Protein AF-A0A850HDG3-F1 (afdb_monomer_lite)

InterPro domains:
  IPR058807 ScoMcrA-like, N-terminal head domain [PF26345] (106-185)

Secondary structure (DSSP, 8-state):
--HHHHHHHHHHTT--HHHHHHHHHHHHHHHHHH--HHHHHHHHTTHHHHHHT---HHHHHTT---SS----SS-HHHHHHHHHHHHHHHHHHHHHHHTTSS-TT--HHHHHHHHHHHHHH-HHHHHHHTTPPPPSS-EEEETTEEEEHHHHHHHHHHHHH-TT-----HHHHHHHHHHTT-EEES-GGGGS-HHHHHHHHHHHHHH-TTHHHH-TT-S-SHHHHHHHHHHHHHHHHHHHHT-PPPPPP--

Organism: NCBI:txid2744473

Foldseek 3Di:
DVLVLLLVVVVVVVDDPVLSVLLSVLVVLLCVQVNDLVVCCVPPNVPVVLVQLDDDPVCVVVVHDRSNPRDDDDDSHVSSVSSNVSSVSVSVSVVVCVLVVDDVQQAPVLLVVLVVVCVVLPQVRLCVVQVHDDDFFKWWDDPPDTHQQQSSSQSSVCVRPNDPDHNPDPVSSNVSVVVNVTDMGTGCVVVDDPVNVVVVVVVVCVQFVCCVVQPPPDCDGPVNVVVVVVVVVVVVVVVVVPPDDPDDDDD

Radius of gyration: 27.59 Å; chains: 1; bounding box: 60×58×73 Å

Structure (mmCIF, N/CA/C/O backbone):
data_AF-A0A850HDG3-F1
#
_entry.id   AF-A0A850HDG3-F1
#
loop_
_atom_site.group_PDB
_atom_site.id
_atom_site.type_symbol
_atom_site.label_atom_id
_atom_site.label_alt_id
_atom_site.label_comp_id
_atom_site.label_asym_id
_atom_site.label_entity_id
_atom_site.label_seq_id
_atom_site.pdbx_PDB_ins_code
_atom_site.Cartn_x
_atom_site.Cartn_y
_atom_site.Cartn_z
_atom_site.occupancy
_atom_site.B_iso_or_equiv
_atom_site.auth_seq_id
_atom_site.auth_comp_id
_atom_site.auth_asym_id
_atom_site.auth_atom_id
_atom_site.pdbx_PDB_model_num
ATOM 1 N N . MET A 1 1 ? -13.115 -8.801 17.033 1.00 81.44 1 MET A N 1
ATOM 2 C CA . MET A 1 1 ? -11.718 -8.564 16.612 1.00 81.44 1 MET A CA 1
ATOM 3 C C . MET A 1 1 ? -10.911 -9.852 16.658 1.00 81.44 1 MET A C 1
ATOM 5 O O . MET A 1 1 ? -10.974 -10.588 17.647 1.00 81.44 1 MET A O 1
ATOM 9 N N . THR A 1 2 ? -10.049 -10.066 15.661 1.00 75.31 2 THR A N 1
ATOM 10 C CA . THR A 1 2 ? -8.979 -11.082 15.652 1.00 75.31 2 THR A CA 1
ATOM 11 C C . THR A 1 2 ? -7.830 -10.757 16.630 1.00 75.31 2 THR A C 1
ATOM 13 O O . THR A 1 2 ? -6.675 -10.521 16.275 1.00 75.31 2 THR A O 1
ATOM 16 N N . GLU A 1 3 ? -8.141 -10.747 17.931 1.00 85.56 3 GLU A N 1
ATOM 17 C CA . GLU A 1 3 ? -7.260 -10.240 18.997 1.00 85.56 3 GLU A CA 1
ATOM 18 C C . GLU A 1 3 ? -5.872 -10.910 19.040 1.00 85.56 3 GLU A C 1
ATOM 20 O O . GLU A 1 3 ? -4.856 -10.244 19.251 1.00 85.56 3 GLU A O 1
ATOM 25 N N . ASN A 1 4 ? -5.805 -12.234 18.872 1.00 84.19 4 ASN A N 1
ATOM 26 C CA . ASN A 1 4 ? -4.547 -12.979 18.977 1.00 84.19 4 ASN A CA 1
ATOM 27 C C . ASN A 1 4 ? -3.591 -12.700 17.810 1.00 84.19 4 ASN A C 1
ATOM 29 O O . ASN A 1 4 ? -2.374 -12.699 18.003 1.00 84.19 4 ASN A O 1
ATOM 33 N N . GLU A 1 5 ? -4.127 -12.460 16.617 1.00 80.00 5 GLU A N 1
ATOM 34 C CA . GLU A 1 5 ? -3.349 -12.112 15.425 1.00 80.00 5 GLU A CA 1
ATOM 35 C C . GLU A 1 5 ? -2.853 -10.673 15.535 1.00 80.00 5 GLU A C 1
ATOM 37 O O . GLU A 1 5 ? -1.656 -10.419 15.384 1.00 80.00 5 GLU A O 1
ATOM 42 N N . PHE A 1 6 ? -3.723 -9.767 15.987 1.00 87.38 6 PHE A N 1
ATOM 43 C CA . PHE A 1 6 ? -3.354 -8.386 16.272 1.00 87.38 6 PHE A CA 1
ATOM 44 C C . PHE A 1 6 ? -2.245 -8.274 17.335 1.00 87.38 6 PHE A C 1
ATOM 46 O O . PHE A 1 6 ? -1.284 -7.519 17.165 1.00 87.38 6 PHE A O 1
ATOM 53 N N . LYS A 1 7 ? -2.317 -9.072 18.412 1.00 89.06 7 LYS A N 1
ATOM 54 C CA . LYS A 1 7 ? -1.253 -9.177 19.432 1.00 89.06 7 LYS A CA 1
ATOM 55 C C . LYS A 1 7 ? 0.092 -9.557 18.824 1.00 89.06 7 LYS A C 1
ATOM 57 O O . LYS A 1 7 ? 1.102 -8.922 19.126 1.00 89.06 7 LYS A O 1
ATOM 62 N N . LYS A 1 8 ? 0.110 -10.607 17.998 1.00 84.75 8 LYS A N 1
ATOM 63 C CA . LYS A 1 8 ? 1.331 -11.096 17.344 1.00 84.75 8 LYS A CA 1
ATOM 64 C C . LYS A 1 8 ? 1.900 -10.048 16.392 1.00 84.75 8 LYS A C 1
ATOM 66 O O . LYS A 1 8 ? 3.106 -9.824 16.406 1.00 84.75 8 LYS A O 1
ATOM 71 N N . TRP A 1 9 ? 1.040 -9.385 15.622 1.00 86.38 9 TRP A N 1
ATOM 72 C CA . TRP A 1 9 ? 1.437 -8.322 14.704 1.00 86.38 9 TRP A CA 1
ATOM 73 C C . TRP A 1 9 ? 2.101 -7.149 15.436 1.00 86.38 9 TRP A C 1
ATOM 75 O O . TRP A 1 9 ? 3.213 -6.763 15.083 1.00 86.38 9 TRP A O 1
ATOM 85 N N . MET A 1 10 ? 1.505 -6.658 16.529 1.00 87.31 10 MET A N 1
ATOM 86 C CA . MET A 1 10 ? 2.113 -5.581 17.325 1.00 87.31 10 MET A CA 1
ATOM 87 C C . MET A 1 10 ? 3.428 -5.998 17.997 1.00 87.31 10 MET A C 1
ATOM 89 O O . MET A 1 10 ? 4.344 -5.184 18.110 1.00 87.31 10 MET A O 1
ATOM 93 N N . ALA A 1 11 ? 3.541 -7.255 18.444 1.00 85.75 11 ALA A N 1
ATOM 94 C CA . ALA A 1 11 ? 4.802 -7.779 18.969 1.00 85.75 11 ALA A CA 1
ATOM 95 C C . ALA A 1 11 ? 5.892 -7.817 17.880 1.00 85.75 11 ALA A C 1
ATOM 97 O O . ALA A 1 11 ? 7.047 -7.505 18.160 1.00 85.75 11 ALA A O 1
ATOM 98 N N . GLY A 1 12 ? 5.515 -8.132 16.635 1.00 78.81 12 GLY A N 1
ATOM 99 C CA . GLY A 1 12 ? 6.393 -8.073 15.463 1.00 78.81 12 GLY A CA 1
ATOM 100 C C . GLY A 1 12 ? 6.833 -6.655 15.080 1.00 78.81 12 GLY A C 1
ATOM 101 O O . GLY A 1 12 ? 7.953 -6.484 14.610 1.00 78.81 12 GLY A O 1
ATOM 102 N N . GLU A 1 13 ? 6.010 -5.633 15.342 1.00 76.69 13 GLU A N 1
ATOM 103 C CA . GLU A 1 13 ? 6.389 -4.215 15.185 1.00 76.69 13 GLU A CA 1
ATOM 104 C C . GLU A 1 13 ? 7.352 -3.708 16.285 1.00 76.69 13 GLU A C 1
ATOM 106 O O . GLU A 1 13 ? 7.811 -2.568 16.223 1.00 76.69 13 GLU A O 1
ATOM 111 N N . GLY A 1 14 ? 7.675 -4.526 17.296 1.00 78.12 14 GLY A N 1
ATOM 112 C CA . GLY A 1 14 ? 8.610 -4.163 18.368 1.00 78.12 14 GLY A CA 1
ATOM 113 C C . GLY A 1 14 ? 8.008 -3.298 19.484 1.00 78.12 14 GLY A C 1
ATOM 114 O O . GLY A 1 14 ? 8.748 -2.670 20.243 1.00 78.12 14 GLY A O 1
ATOM 115 N N . LEU A 1 15 ? 6.677 -3.249 19.609 1.00 79.75 15 LEU A N 1
ATOM 116 C CA . LEU A 1 15 ? 5.999 -2.547 20.705 1.00 79.75 15 LEU A CA 1
ATOM 117 C C . LEU A 1 15 ? 6.180 -3.274 22.048 1.00 79.75 15 LEU A C 1
ATOM 119 O O . LEU A 1 15 ? 6.152 -4.502 22.129 1.00 79.75 15 LEU A O 1
ATOM 123 N N . ALA A 1 16 ? 6.287 -2.504 23.135 1.00 81.00 16 ALA A N 1
ATOM 124 C CA . ALA A 1 16 ? 6.328 -3.051 24.488 1.00 81.00 16 ALA A CA 1
ATOM 125 C C . ALA A 1 16 ? 5.010 -3.763 24.860 1.00 81.00 16 ALA A C 1
ATOM 127 O O . ALA A 1 16 ? 3.915 -3.308 24.519 1.00 81.00 16 ALA A O 1
ATOM 128 N N . LEU A 1 17 ? 5.106 -4.848 25.639 1.00 77.44 17 LEU A N 1
ATOM 129 C CA . LEU A 1 17 ? 3.953 -5.660 26.066 1.00 77.44 17 LEU A CA 1
ATOM 130 C C . LEU A 1 17 ? 2.897 -4.864 26.851 1.00 77.44 17 LEU A C 1
ATOM 132 O O . LEU A 1 17 ? 1.699 -5.145 26.753 1.00 77.44 17 LEU A O 1
ATOM 136 N N . SER A 1 18 ? 3.327 -3.854 27.612 1.00 79.38 18 SER A N 1
ATOM 137 C CA . SER A 1 18 ? 2.431 -2.940 28.324 1.00 79.38 18 SER A CA 1
ATOM 138 C C . SER A 1 18 ? 1.584 -2.122 27.348 1.00 79.38 18 SER A C 1
ATOM 140 O O . SER A 1 18 ? 0.364 -2.092 27.476 1.00 79.38 18 SER A O 1
ATOM 142 N N . SER A 1 19 ? 2.200 -1.545 26.313 1.00 82.88 19 SER A N 1
ATOM 143 C CA . SER A 1 19 ? 1.505 -0.793 25.262 1.00 82.88 19 SER A CA 1
ATOM 144 C C . SER A 1 19 ? 0.535 -1.667 24.463 1.00 82.88 19 SER A C 1
ATOM 146 O O . SER A 1 19 ? -0.560 -1.215 24.132 1.00 82.88 19 SER A O 1
ATOM 148 N N . ILE A 1 20 ? 0.904 -2.925 24.196 1.00 88.44 20 ILE A N 1
ATOM 149 C CA . ILE A 1 20 ? 0.023 -3.920 23.562 1.00 88.44 20 ILE A CA 1
ATOM 150 C C . ILE A 1 20 ? -1.222 -4.166 24.424 1.00 88.44 20 ILE A C 1
ATOM 152 O O . ILE A 1 20 ? -2.347 -4.125 23.925 1.00 88.44 20 ILE A O 1
ATOM 156 N N . SER A 1 21 ? -1.032 -4.373 25.729 1.00 89.06 21 SER A N 1
ATOM 157 C CA . SER A 1 21 ? -2.125 -4.654 26.669 1.00 89.06 21 SER A CA 1
ATOM 158 C C . SER A 1 21 ? -3.085 -3.470 26.820 1.00 89.06 21 SER A C 1
ATOM 160 O O . SER A 1 21 ? -4.304 -3.669 26.852 1.00 89.06 21 SER A O 1
ATOM 162 N N . THR A 1 22 ? -2.558 -2.241 26.851 1.00 90.06 22 THR A N 1
ATOM 163 C CA . THR A 1 22 ? -3.371 -1.015 26.861 1.00 90.06 22 THR A CA 1
ATOM 164 C C . THR A 1 22 ? -4.219 -0.914 25.597 1.00 90.06 22 THR A C 1
ATOM 166 O O . THR A 1 22 ? -5.439 -0.808 25.695 1.00 90.06 22 THR A O 1
ATOM 169 N N . ARG A 1 23 ? -3.608 -1.063 24.412 1.00 92.06 23 ARG A N 1
ATOM 170 C CA . ARG A 1 23 ? -4.324 -0.977 23.127 1.00 92.06 23 ARG A CA 1
ATOM 171 C C . ARG A 1 23 ? -5.454 -1.999 23.016 1.00 92.06 23 ARG A C 1
ATOM 173 O O . ARG A 1 23 ? -6.527 -1.683 22.520 1.00 92.06 23 ARG A O 1
ATOM 180 N N . ILE A 1 24 ? -5.241 -3.214 23.509 1.00 93.56 24 ILE A N 1
ATOM 181 C CA . ILE A 1 24 ? -6.267 -4.269 23.501 1.00 93.56 24 ILE A CA 1
ATOM 182 C C . ILE A 1 24 ? -7.404 -3.948 24.462 1.00 93.56 24 ILE A C 1
ATOM 184 O O . ILE A 1 24 ? -8.570 -4.161 24.137 1.00 93.56 24 ILE A O 1
ATOM 188 N N . SER A 1 25 ? -7.078 -3.419 25.640 1.00 92.94 25 SER A N 1
ATOM 189 C CA . SER A 1 25 ? -8.088 -3.009 26.617 1.00 92.94 25 SER A CA 1
ATOM 190 C C . SER A 1 25 ? -8.964 -1.881 26.070 1.00 92.94 25 SER A C 1
ATOM 192 O O . SER A 1 25 ? -10.184 -1.930 26.233 1.00 92.94 25 SER A O 1
ATOM 194 N N . ASP A 1 26 ? -8.358 -0.927 25.365 1.00 92.38 26 ASP A N 1
ATOM 195 C CA . ASP A 1 26 ? -9.051 0.154 24.665 1.00 92.38 26 ASP A CA 1
ATOM 196 C C . ASP A 1 26 ? -9.987 -0.384 23.577 1.00 92.38 26 ASP A C 1
ATOM 198 O O . ASP A 1 26 ? -11.176 -0.067 23.572 1.00 92.38 26 ASP A O 1
ATOM 202 N N . LEU A 1 27 ? -9.490 -1.257 22.693 1.00 94.19 27 LEU A N 1
ATOM 203 C CA . LEU A 1 27 ? -10.301 -1.848 21.622 1.00 94.19 27 LEU A CA 1
ATOM 204 C C . LEU A 1 27 ? -11.479 -2.661 22.166 1.00 94.19 27 LEU A C 1
ATOM 206 O O . LEU A 1 27 ? -12.585 -2.534 21.656 1.00 94.19 27 LEU A O 1
ATOM 210 N N . ARG A 1 28 ? -11.297 -3.409 23.261 1.00 93.44 28 ARG A N 1
ATOM 211 C CA . ARG A 1 28 ? -12.396 -4.136 23.927 1.00 93.44 28 ARG A CA 1
ATOM 212 C C . ARG A 1 28 ? -13.469 -3.216 24.509 1.00 93.44 28 ARG A C 1
ATOM 214 O O . ARG A 1 28 ? -14.602 -3.653 24.716 1.00 93.44 28 ARG A O 1
ATOM 221 N N . ARG A 1 29 ? -13.126 -1.975 24.871 1.00 92.50 29 ARG A N 1
ATOM 222 C CA . ARG A 1 29 ? -14.119 -0.970 25.286 1.00 92.50 29 ARG A CA 1
ATOM 223 C C . ARG A 1 29 ? -14.869 -0.434 24.073 1.00 92.50 29 ARG A C 1
ATOM 225 O O . ARG A 1 29 ? -16.088 -0.327 24.133 1.00 92.50 29 ARG A O 1
ATOM 232 N N . VAL A 1 30 ? -14.162 -0.179 22.972 1.00 93.00 30 VAL A N 1
ATOM 233 C CA . VAL A 1 30 ? -14.775 0.210 21.694 1.00 93.00 30 VAL A CA 1
ATOM 234 C C . VAL A 1 30 ? -15.738 -0.880 21.203 1.00 93.00 30 VAL A C 1
ATOM 236 O O . VAL A 1 30 ? -16.881 -0.562 20.888 1.00 93.00 30 VAL A O 1
ATOM 239 N N . GLU A 1 31 ? -15.345 -2.158 21.237 1.00 92.56 31 GLU A N 1
ATOM 240 C CA . GLU A 1 31 ? -16.195 -3.288 20.819 1.00 92.56 31 GLU A CA 1
ATOM 241 C C . GLU A 1 31 ? -17.477 -3.419 21.635 1.00 92.56 31 GLU A C 1
ATOM 243 O O . GLU A 1 31 ? -18.548 -3.685 21.092 1.00 92.56 31 GLU A O 1
ATOM 248 N N . ARG A 1 32 ? -17.394 -3.192 22.949 1.00 92.81 32 ARG A N 1
ATOM 249 C CA . ARG A 1 32 ? -18.568 -3.246 23.828 1.00 92.81 32 ARG A CA 1
ATOM 250 C C . ARG A 1 32 ? -19.637 -2.217 23.466 1.00 92.81 32 ARG A C 1
ATOM 252 O O . ARG A 1 32 ? -20.808 -2.472 23.725 1.00 92.81 32 ARG A O 1
ATOM 259 N N . HIS A 1 33 ? -19.247 -1.084 22.886 1.00 91.81 33 HIS A N 1
ATOM 260 C CA . HIS A 1 33 ? -20.176 -0.012 22.527 1.00 91.81 33 HIS A CA 1
ATOM 261 C C . HIS A 1 33 ? -20.583 -0.024 21.053 1.00 91.81 33 HIS A C 1
ATOM 263 O O . HIS A 1 33 ? -21.747 0.216 20.744 1.00 91.81 33 HIS A O 1
ATOM 269 N N . PHE A 1 34 ? -19.648 -0.295 20.144 1.00 88.81 34 PHE A N 1
ATOM 270 C CA . PHE A 1 34 ? -19.883 -0.202 18.700 1.00 88.81 34 PHE A CA 1
ATOM 271 C C . PHE A 1 34 ? -20.106 -1.557 18.019 1.00 88.81 34 PHE A C 1
ATOM 273 O O . PHE A 1 34 ? -20.471 -1.588 16.845 1.00 88.81 34 PHE A O 1
ATOM 280 N N . GLY A 1 35 ? -19.942 -2.661 18.751 1.00 89.31 35 GLY A N 1
ATOM 281 C CA . GLY A 1 35 ? -20.023 -4.017 18.220 1.00 89.31 35 GLY A CA 1
ATOM 282 C C . GLY A 1 35 ? -18.674 -4.541 17.731 1.00 89.31 35 GLY A C 1
ATOM 283 O O . GLY A 1 35 ? -17.629 -3.931 17.947 1.00 89.31 35 GLY A O 1
ATOM 284 N N . ASP A 1 36 ? -18.704 -5.704 17.087 1.00 87.75 36 ASP A N 1
ATOM 285 C CA . ASP A 1 36 ? -17.502 -6.387 16.613 1.00 87.75 36 ASP A CA 1
ATOM 286 C C . ASP A 1 36 ? -16.702 -5.540 15.605 1.00 87.75 36 ASP A C 1
ATOM 288 O O . ASP A 1 36 ? -17.226 -5.089 14.581 1.00 87.75 36 ASP A O 1
ATOM 292 N N . LEU A 1 37 ? -15.414 -5.337 15.898 1.00 84.00 37 LEU A N 1
ATOM 293 C CA . LEU A 1 37 ? -14.538 -4.502 15.078 1.00 84.00 37 LEU A CA 1
ATOM 294 C C . LEU A 1 37 ? -14.146 -5.146 13.748 1.00 84.00 37 LEU A C 1
ATOM 296 O O . LEU A 1 37 ? -13.862 -4.399 12.813 1.00 84.00 37 LEU A O 1
ATOM 300 N N . ASP A 1 38 ? -14.135 -6.481 13.642 1.00 77.19 38 ASP A N 1
ATOM 301 C CA . ASP A 1 38 ? -13.902 -7.142 12.350 1.00 77.19 38 ASP A CA 1
ATOM 302 C C . ASP A 1 38 ? -15.036 -6.763 11.387 1.00 77.19 38 ASP A C 1
ATOM 304 O O . ASP A 1 38 ? -14.800 -6.199 10.320 1.00 77.19 38 ASP A O 1
ATOM 308 N N . THR A 1 39 ? -16.280 -6.941 11.839 1.00 76.19 39 THR A N 1
ATOM 309 C CA . THR A 1 39 ? -17.485 -6.563 11.088 1.00 76.19 39 THR A CA 1
ATOM 310 C C . THR A 1 39 ? -17.525 -5.064 10.759 1.00 76.19 39 THR A C 1
ATOM 312 O O . THR A 1 39 ? -17.915 -4.674 9.656 1.00 76.19 39 THR A O 1
ATOM 315 N N . ALA A 1 40 ? -17.132 -4.197 11.700 1.00 74.62 40 ALA A N 1
ATOM 316 C CA . ALA A 1 40 ? -17.098 -2.752 11.469 1.00 74.62 40 ALA A CA 1
ATOM 317 C C . ALA A 1 40 ? -16.040 -2.350 10.429 1.00 74.62 40 ALA A C 1
ATOM 319 O O . ALA A 1 40 ? -16.299 -1.492 9.581 1.00 74.62 40 ALA A O 1
ATOM 320 N N . TYR A 1 41 ? -14.870 -2.991 10.456 1.00 80.06 41 TYR A N 1
ATOM 321 C CA . TYR A 1 41 ? -13.838 -2.789 9.448 1.00 80.06 41 TYR A CA 1
ATOM 322 C C . TYR A 1 41 ? -14.325 -3.231 8.063 1.00 80.06 41 TYR A C 1
ATOM 324 O O . TYR A 1 41 ? -14.185 -2.475 7.102 1.00 80.06 41 TYR A O 1
ATOM 332 N N . ASP A 1 42 ? -14.962 -4.398 7.968 1.00 72.25 42 ASP A N 1
ATOM 333 C CA . ASP A 1 42 ? -15.447 -4.941 6.694 1.00 72.25 42 ASP A CA 1
ATOM 334 C C . ASP A 1 42 ? -16.572 -4.084 6.084 1.00 72.25 42 ASP A C 1
ATOM 336 O O . ASP A 1 42 ? -16.727 -4.012 4.864 1.00 72.25 42 ASP A O 1
ATOM 340 N N . LYS A 1 43 ? -17.347 -3.393 6.928 1.00 69.50 43 LYS A N 1
ATOM 341 C CA . LYS A 1 43 ? -18.439 -2.515 6.498 1.00 69.50 43 LYS A CA 1
ATOM 342 C C . LYS A 1 43 ? -17.950 -1.194 5.899 1.00 69.50 43 LYS A C 1
ATOM 344 O O . LYS A 1 43 ? -18.436 -0.794 4.842 1.00 69.50 43 LYS A O 1
ATOM 349 N N . ASP A 1 44 ? -17.079 -0.469 6.600 1.00 72.12 44 ASP A N 1
ATOM 350 C CA . ASP A 1 44 ? -16.685 0.897 6.215 1.00 72.12 44 ASP A CA 1
ATOM 351 C C . ASP A 1 44 ? -15.250 1.291 6.615 1.00 72.12 44 ASP A C 1
ATOM 353 O O . ASP A 1 44 ? -14.912 2.477 6.640 1.00 72.12 44 ASP A O 1
ATOM 357 N N . GLY A 1 45 ? -14.394 0.324 6.950 1.00 74.38 45 GLY A N 1
ATOM 358 C CA . GLY A 1 45 ? -13.041 0.585 7.447 1.00 74.38 45 GLY A CA 1
ATOM 359 C C . GLY A 1 45 ? -13.022 1.246 8.829 1.00 74.38 45 GLY A C 1
ATOM 360 O O . GLY A 1 45 ? -12.078 1.972 9.149 1.00 74.38 45 GLY A O 1
ATOM 361 N N . CYS A 1 46 ? -14.071 1.032 9.630 1.00 83.94 46 CYS A N 1
ATOM 362 C CA . CYS A 1 46 ? -14.319 1.686 10.915 1.00 83.94 46 CYS A CA 1
ATOM 363 C C . CYS A 1 46 ? -14.538 3.209 10.821 1.00 83.94 46 CYS A C 1
ATOM 365 O O . CYS A 1 46 ? -14.407 3.906 11.834 1.00 83.94 46 CYS A O 1
ATOM 367 N N . ALA A 1 47 ? -14.871 3.752 9.645 1.00 79.56 47 ALA A N 1
ATOM 368 C CA . ALA A 1 47 ? -15.056 5.191 9.441 1.00 79.56 47 ALA A CA 1
ATOM 369 C C . ALA A 1 47 ? -16.144 5.773 10.360 1.00 79.56 47 ALA A C 1
ATOM 371 O O . ALA A 1 47 ? -15.916 6.798 11.009 1.00 79.56 47 ALA A O 1
ATOM 372 N N . THR A 1 48 ? -17.279 5.079 10.498 1.00 85.19 48 THR A N 1
ATOM 373 C CA . THR A 1 48 ? -18.364 5.486 11.409 1.00 85.19 48 THR A CA 1
ATOM 374 C C . THR A 1 48 ? -17.890 5.545 12.864 1.00 85.19 48 THR A C 1
ATOM 376 O O . THR A 1 48 ? -18.251 6.458 13.608 1.00 85.19 48 THR A O 1
ATOM 379 N N . ILE A 1 49 ? -17.048 4.598 13.290 1.00 91.00 49 ILE A N 1
ATOM 380 C CA . ILE A 1 49 ? -16.518 4.569 14.660 1.00 91.00 49 ILE A CA 1
ATOM 381 C C . ILE A 1 49 ? -15.531 5.725 14.864 1.00 91.00 49 ILE A C 1
ATOM 383 O O . ILE A 1 49 ? -15.589 6.413 15.883 1.00 91.00 49 ILE A O 1
ATOM 387 N N . PHE A 1 50 ? -14.666 6.005 13.885 1.00 90.88 50 PHE A N 1
ATOM 388 C CA . PHE A 1 50 ? -13.743 7.141 13.949 1.00 90.88 50 PHE A CA 1
ATOM 389 C C . PHE A 1 50 ? -14.449 8.485 14.096 1.00 90.88 50 PHE A C 1
ATOM 391 O O . PHE A 1 50 ? -13.963 9.337 14.841 1.00 90.88 50 PHE A O 1
ATOM 398 N N . GLU A 1 51 ? -15.573 8.675 13.408 1.00 88.94 51 GLU A N 1
ATOM 399 C CA . GLU A 1 51 ? -16.376 9.890 13.527 1.00 88.94 51 GLU A CA 1
ATOM 400 C C . GLU A 1 51 ? -16.883 10.068 14.964 1.00 88.94 51 GLU A C 1
ATOM 402 O O . GLU A 1 51 ? -16.717 11.131 15.562 1.00 88.94 51 GLU A O 1
ATOM 407 N N . LYS A 1 52 ? -17.412 8.995 15.561 1.00 89.94 52 LYS A N 1
ATOM 408 C CA . LYS A 1 52 ? -17.925 8.996 16.939 1.00 89.94 52 LYS A CA 1
ATOM 409 C C . LYS A 1 52 ? -16.835 9.147 17.997 1.00 89.94 52 LYS A C 1
ATOM 411 O O . LYS A 1 52 ? -17.112 9.662 19.075 1.00 89.94 52 LYS A O 1
ATOM 416 N N . LEU A 1 53 ? -15.604 8.732 17.702 1.00 90.38 53 LEU A N 1
ATOM 417 C CA . LEU A 1 53 ? -14.438 8.930 18.570 1.00 90.38 53 LEU A CA 1
ATOM 418 C C . LEU A 1 53 ? -13.732 10.277 18.337 1.00 90.38 53 LEU A C 1
ATOM 420 O O . LEU A 1 53 ? -12.754 10.586 19.018 1.00 90.38 53 LEU A O 1
ATOM 424 N N . SER A 1 54 ? -14.176 11.085 17.371 1.00 89.31 54 SER A N 1
ATOM 425 C CA . SER A 1 54 ? -13.531 12.358 17.067 1.00 89.31 54 SER A CA 1
ATOM 426 C C . SER A 1 54 ? -13.949 13.426 18.075 1.00 89.31 54 SER A C 1
ATOM 428 O O . SER A 1 54 ? -15.064 13.937 18.037 1.00 89.31 54 SER A O 1
ATOM 430 N N . TYR A 1 55 ? -13.026 13.779 18.967 1.00 88.12 55 TYR A N 1
ATOM 431 C CA . TYR A 1 55 ? -13.222 14.815 19.975 1.00 88.12 55 TYR A CA 1
ATOM 432 C C . TYR A 1 55 ? -11.934 15.611 20.154 1.00 88.12 55 TYR A C 1
ATOM 434 O O . TYR A 1 55 ? -10.858 15.031 20.315 1.00 88.12 55 TYR A O 1
ATOM 442 N N . THR A 1 56 ? -12.022 16.936 20.073 1.00 87.69 56 THR A N 1
ATOM 443 C CA . THR A 1 56 ? -10.850 17.820 20.098 1.00 87.69 56 THR A CA 1
ATOM 444 C C . THR A 1 56 ? -10.690 18.522 21.445 1.00 87.69 56 THR A C 1
ATOM 446 O O . THR A 1 56 ? -11.632 18.637 22.227 1.00 87.69 56 THR A O 1
ATOM 449 N N . ALA A 1 57 ? -9.499 19.066 21.702 1.00 86.69 57 ALA A N 1
ATOM 450 C CA . ALA A 1 57 ? -9.267 19.917 22.870 1.00 86.69 57 ALA A CA 1
ATOM 451 C C . ALA A 1 57 ? -10.193 21.152 22.882 1.00 86.69 57 ALA A C 1
ATOM 453 O O . ALA A 1 57 ? -10.634 21.586 23.941 1.00 86.69 57 ALA A O 1
ATOM 454 N N . ALA A 1 58 ? -10.543 21.690 21.707 1.00 85.38 58 ALA A N 1
ATOM 455 C CA . ALA A 1 58 ? -11.496 22.792 21.594 1.00 85.38 58 ALA A CA 1
ATOM 456 C C . ALA A 1 58 ? -12.912 22.376 22.026 1.00 85.38 58 ALA A C 1
ATOM 458 O O . ALA A 1 58 ? -13.593 23.142 22.705 1.00 85.38 58 ALA A O 1
ATOM 459 N N . ASP A 1 59 ? -13.336 21.154 21.688 1.00 87.81 59 ASP A N 1
ATOM 460 C CA . ASP A 1 59 ? -14.624 20.606 22.124 1.00 87.81 59 ASP A CA 1
ATOM 461 C C . ASP A 1 59 ? -14.671 20.427 23.646 1.00 87.81 59 ASP A C 1
ATOM 463 O O . ASP A 1 59 ? -15.690 20.735 24.266 1.00 87.81 59 ASP A O 1
ATOM 467 N N .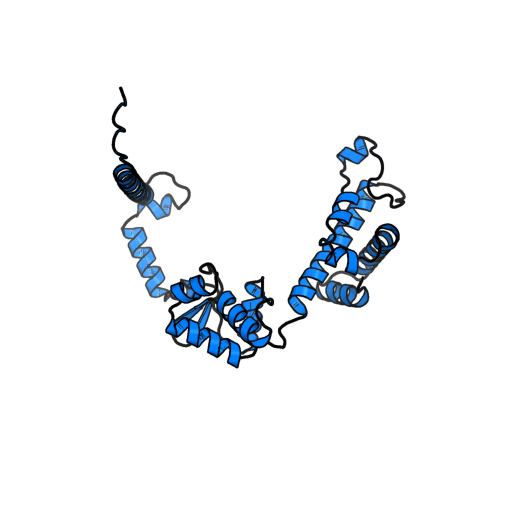 GLN A 1 60 ? -13.552 20.015 24.257 1.00 87.12 60 GLN A N 1
ATOM 468 C CA . GLN A 1 60 ? -13.420 19.920 25.712 1.00 87.12 60 GLN A CA 1
ATOM 469 C C . GLN A 1 60 ? -13.537 21.280 26.397 1.00 87.12 60 GLN A C 1
ATOM 471 O O . GLN A 1 60 ? -14.312 21.415 27.341 1.00 87.12 60 GLN A O 1
ATOM 476 N N . THR A 1 61 ? -12.817 22.289 25.907 1.00 87.75 61 THR A N 1
ATOM 477 C CA . THR A 1 61 ? -12.899 23.660 26.434 1.00 87.75 61 THR A CA 1
ATOM 478 C C . THR A 1 61 ? -14.305 24.243 26.272 1.00 87.75 61 THR A C 1
ATOM 480 O O . THR A 1 61 ? -14.764 24.993 27.128 1.00 87.75 61 THR A O 1
ATOM 483 N N . ALA A 1 62 ? -15.013 23.866 25.204 1.00 87.62 62 ALA A N 1
ATOM 484 C CA . ALA A 1 62 ? -16.403 24.246 24.963 1.00 87.62 62 ALA A CA 1
ATOM 485 C C . ALA A 1 62 ? -17.431 23.409 25.757 1.00 87.62 62 ALA A C 1
ATOM 487 O O . ALA A 1 62 ? -18.628 23.660 25.631 1.00 87.62 62 ALA A O 1
ATOM 488 N N . GLY A 1 63 ? -16.996 22.416 26.544 1.00 86.25 63 GLY A N 1
ATOM 489 C CA . GLY A 1 63 ? -17.877 21.566 27.350 1.00 86.25 63 GLY A CA 1
ATOM 490 C C . GLY A 1 63 ? -18.848 20.717 26.527 1.00 86.25 63 GLY A C 1
ATOM 491 O O . GLY A 1 63 ? -19.961 20.447 26.982 1.00 86.25 63 GLY A O 1
ATOM 492 N N . LYS A 1 64 ? -18.476 20.331 25.299 1.00 88.38 64 LYS A N 1
ATOM 493 C CA . LYS A 1 64 ? -19.357 19.530 24.443 1.00 88.38 64 LYS A CA 1
ATOM 494 C C . LYS A 1 64 ? -19.612 18.139 25.043 1.00 88.38 64 LYS A C 1
ATOM 496 O O . LYS A 1 64 ? -18.751 17.582 25.722 1.00 88.38 64 LYS A O 1
ATOM 501 N N . PRO A 1 65 ? -20.789 17.546 24.783 1.00 88.00 65 PRO A N 1
ATOM 502 C CA . PRO A 1 65 ? -21.083 16.196 25.243 1.00 88.00 65 PRO A CA 1
ATOM 503 C C . PRO A 1 65 ? -20.204 15.166 24.526 1.00 88.00 65 PRO A C 1
ATOM 505 O O . PRO A 1 65 ? -19.756 15.383 23.400 1.00 88.00 65 PRO A O 1
ATOM 508 N N . ASN A 1 66 ? -20.001 14.017 25.171 1.00 86.62 66 ASN A N 1
ATOM 509 C CA . ASN A 1 66 ? -19.244 12.906 24.607 1.00 86.62 66 ASN A CA 1
ATOM 510 C C . ASN A 1 66 ? -19.937 12.344 23.344 1.00 86.62 66 ASN A C 1
ATOM 512 O O . ASN A 1 66 ? -21.026 11.775 23.460 1.00 86.62 66 ASN A O 1
ATOM 516 N N . PRO A 1 67 ? -19.312 12.437 22.155 1.00 85.25 67 PRO A N 1
ATOM 517 C CA . PRO A 1 67 ? -19.911 11.979 20.901 1.00 85.25 67 PRO A CA 1
ATOM 518 C C . PRO A 1 67 ? -19.965 10.451 20.767 1.00 85.25 67 PRO A C 1
ATOM 520 O O . PRO A 1 67 ? -20.762 9.933 19.982 1.00 85.25 67 PRO A O 1
ATOM 523 N N . SER A 1 68 ? -19.130 9.730 21.520 1.00 84.94 68 SER A N 1
ATOM 524 C CA . SER A 1 68 ? -18.990 8.276 21.413 1.00 84.94 68 SER A CA 1
ATOM 525 C C . SER A 1 68 ? -20.005 7.499 22.247 1.00 84.94 68 SER A C 1
ATOM 527 O O . SER A 1 68 ? -20.283 6.343 21.945 1.00 84.94 68 SER A O 1
ATOM 529 N N . GLY A 1 69 ? -20.523 8.108 23.319 1.00 84.31 69 GLY A N 1
ATOM 530 C CA . GLY A 1 69 ? -21.325 7.415 24.329 1.00 84.31 69 GLY A CA 1
ATOM 531 C C . GLY A 1 69 ? -20.545 6.431 25.217 1.00 84.31 69 GLY A C 1
ATOM 532 O O . GLY A 1 69 ? -21.162 5.787 26.059 1.00 84.31 69 GLY A O 1
ATOM 533 N N . ILE A 1 70 ? -19.217 6.308 25.066 1.00 88.25 70 ILE A N 1
ATOM 534 C CA . ILE A 1 70 ? -18.375 5.477 25.942 1.00 88.25 70 ILE A CA 1
ATOM 535 C C . ILE A 1 70 ? -18.148 6.199 27.269 1.00 88.25 70 ILE A C 1
ATOM 537 O O . ILE A 1 70 ? -17.666 7.329 27.276 1.00 88.25 70 ILE A O 1
ATOM 541 N N . GLU A 1 71 ? -18.407 5.547 28.395 1.00 85.50 71 GLU A N 1
ATOM 542 C CA . GLU A 1 71 ? -18.096 6.111 29.711 1.00 85.50 71 GLU A CA 1
ATOM 543 C C . GLU A 1 71 ? -16.572 6.261 29.890 1.00 85.50 71 GLU A C 1
ATOM 545 O O . GLU A 1 71 ? -15.811 5.294 29.792 1.00 85.50 71 GLU A O 1
ATOM 550 N N . ILE A 1 72 ? -16.112 7.496 30.108 1.00 87.00 72 ILE A N 1
ATOM 551 C CA . ILE A 1 72 ? -14.696 7.834 30.296 1.00 87.00 72 ILE A CA 1
ATOM 552 C C . ILE A 1 72 ? -14.568 8.604 31.605 1.00 87.00 72 ILE A C 1
ATOM 554 O O . ILE A 1 72 ? -15.133 9.685 31.760 1.00 87.00 72 ILE A O 1
ATOM 558 N N . GLU A 1 73 ? -13.793 8.047 32.530 1.00 78.50 73 GLU A N 1
ATOM 559 C CA . GLU A 1 73 ? -13.394 8.729 33.755 1.00 78.50 73 GLU A CA 1
ATOM 560 C C . GLU A 1 73 ? -12.215 9.665 33.459 1.00 78.50 73 GLU A C 1
ATOM 562 O O . GLU A 1 73 ? -11.188 9.243 32.927 1.00 78.50 73 GLU A O 1
ATOM 567 N N . GLY A 1 74 ? -12.363 10.947 33.797 1.00 82.81 74 GLY A N 1
ATOM 568 C CA . GLY A 1 74 ? -11.339 11.966 33.561 1.00 82.81 74 GLY A CA 1
ATOM 569 C C . GLY A 1 74 ? -11.513 12.707 32.234 1.00 82.81 74 GLY A C 1
ATOM 570 O O . GLY A 1 74 ? -12.612 13.133 31.877 1.00 82.81 74 GLY A O 1
ATOM 571 N N . SER A 1 75 ? -10.409 12.945 31.524 1.00 87.19 75 SER A N 1
ATOM 572 C CA . SER A 1 75 ? -10.408 13.772 30.316 1.00 87.19 75 SER A CA 1
ATOM 573 C C . SER A 1 75 ? -10.995 13.022 29.115 1.00 87.19 75 SER A C 1
ATOM 575 O O . SER A 1 75 ? -10.388 12.081 28.600 1.00 87.19 75 SER A O 1
ATOM 577 N N . LEU A 1 76 ? -12.152 13.483 28.618 1.00 88.06 76 LEU A N 1
ATOM 578 C CA . LEU A 1 76 ? -12.786 12.946 27.402 1.00 88.06 76 LEU A CA 1
ATOM 579 C C . LEU A 1 76 ? -11.835 12.973 26.201 1.00 88.06 76 LEU A C 1
ATOM 581 O O . LEU A 1 76 ? -11.782 12.015 25.435 1.00 88.06 76 LEU A O 1
ATOM 585 N N . TYR A 1 77 ? -11.063 14.053 26.054 1.00 87.69 77 TYR A N 1
ATOM 586 C CA . TYR A 1 77 ? -10.089 14.189 24.975 1.00 87.69 77 TYR A CA 1
ATOM 587 C C . TYR A 1 77 ? -9.011 13.107 25.040 1.00 87.69 77 TYR A C 1
ATOM 589 O O . TYR A 1 77 ? -8.735 12.461 24.033 1.00 87.69 77 TYR A O 1
ATOM 597 N N . GLU A 1 78 ? -8.428 12.873 26.217 1.00 87.38 78 GLU A N 1
ATOM 598 C CA . GLU A 1 78 ? -7.357 11.884 26.375 1.00 87.38 78 GLU A CA 1
ATOM 599 C C . GLU A 1 78 ? -7.879 10.461 26.160 1.00 87.38 78 GLU A C 1
ATOM 601 O O . GLU A 1 78 ? -7.266 9.693 25.417 1.00 87.38 78 GLU A O 1
ATOM 606 N N . GLY A 1 79 ? -9.047 10.136 26.726 1.00 88.44 79 GLY A N 1
ATOM 607 C CA . GLY A 1 79 ? -9.672 8.824 26.556 1.00 88.44 79 GLY A CA 1
ATOM 608 C C . GLY A 1 79 ? -10.037 8.529 25.098 1.00 88.44 79 GLY A C 1
ATOM 609 O O . GLY A 1 79 ? -9.653 7.490 24.560 1.00 88.44 79 GLY A O 1
ATOM 610 N N . LEU A 1 80 ? -10.715 9.463 24.420 1.00 90.19 80 LEU A N 1
ATOM 611 C CA . LEU A 1 80 ? -11.115 9.288 23.018 1.00 90.19 80 LEU A CA 1
ATOM 612 C C . LEU A 1 80 ? -9.916 9.295 22.066 1.00 90.19 80 LEU A C 1
ATOM 614 O O . LEU A 1 80 ? -9.894 8.525 21.104 1.00 90.19 80 LEU A O 1
ATOM 618 N N . SER A 1 81 ? -8.890 10.100 22.355 1.00 89.56 81 SER A N 1
ATOM 619 C CA . SER A 1 81 ? -7.626 10.084 21.612 1.00 89.56 81 SER A CA 1
ATOM 620 C C . SER A 1 81 ? -6.910 8.733 21.745 1.00 89.56 81 SER A C 1
ATOM 622 O O . SER A 1 81 ? -6.447 8.177 20.742 1.00 89.56 81 SER A O 1
ATOM 624 N N . GLY A 1 82 ? -6.898 8.149 22.949 1.00 89.81 82 GLY A N 1
ATOM 625 C CA . GLY A 1 82 ? -6.388 6.799 23.201 1.00 89.81 82 GLY A CA 1
ATOM 626 C C . GLY A 1 82 ? -7.122 5.740 22.377 1.00 89.81 82 GLY A C 1
ATOM 627 O O . GLY A 1 82 ? -6.499 5.020 21.592 1.00 89.81 82 GLY A O 1
ATOM 628 N N . TYR A 1 83 ? -8.456 5.718 22.450 1.00 93.38 83 TYR A N 1
ATOM 629 C CA . TYR A 1 83 ? -9.283 4.787 21.674 1.00 93.38 83 TYR A CA 1
ATOM 630 C C . TYR A 1 83 ? -9.076 4.943 20.166 1.00 93.38 83 TYR A C 1
ATOM 632 O O . TYR A 1 83 ? -8.927 3.948 19.456 1.00 93.38 83 TYR A O 1
ATOM 640 N N . LYS A 1 84 ? -8.984 6.182 19.672 1.00 92.50 84 LYS A N 1
ATOM 641 C CA . LYS A 1 84 ? -8.711 6.482 18.262 1.00 92.50 84 LYS A CA 1
ATOM 642 C C . LYS A 1 84 ? -7.344 5.960 17.817 1.00 92.50 84 LYS A C 1
ATOM 644 O O . LYS A 1 84 ? -7.236 5.371 16.743 1.00 92.50 84 LYS A O 1
ATOM 649 N N . SER A 1 85 ? -6.310 6.141 18.637 1.00 91.88 85 SER A N 1
ATOM 650 C CA . SER A 1 85 ? -4.961 5.626 18.368 1.00 91.88 85 SER A CA 1
ATOM 651 C C . SER A 1 85 ? -4.926 4.096 18.339 1.00 91.88 85 SER A C 1
ATOM 653 O O . SER A 1 85 ? -4.269 3.500 17.479 1.00 91.88 85 SER A O 1
ATOM 655 N N . SER A 1 86 ? -5.645 3.447 19.255 1.00 93.88 86 SER A N 1
ATOM 656 C CA . SER A 1 86 ? -5.779 1.990 19.315 1.00 93.88 86 SER A CA 1
ATOM 657 C C . SER A 1 86 ? -6.541 1.445 18.101 1.00 93.88 86 SER A C 1
ATOM 659 O O . SER A 1 86 ? -6.052 0.522 17.447 1.00 93.88 86 SER A O 1
ATOM 661 N N . LEU A 1 87 ? -7.655 2.078 17.716 1.00 93.25 87 LEU A N 1
ATOM 662 C CA . LEU A 1 87 ? -8.431 1.730 16.520 1.00 93.25 87 LEU A CA 1
ATOM 663 C C . LEU A 1 87 ? -7.627 1.920 15.228 1.00 93.25 87 LEU A C 1
ATOM 665 O O . LEU A 1 87 ? -7.650 1.055 14.358 1.00 93.25 87 LEU A O 1
ATOM 669 N N . ALA A 1 88 ? -6.853 3.001 15.116 1.00 88.69 88 ALA A N 1
ATOM 670 C CA . ALA A 1 88 ? -5.981 3.233 13.965 1.00 88.69 88 ALA A CA 1
ATOM 671 C C . ALA A 1 88 ? -4.901 2.153 13.814 1.00 88.69 88 ALA A C 1
ATOM 673 O O . ALA A 1 88 ? -4.605 1.734 12.695 1.00 88.69 88 ALA A O 1
ATOM 674 N N . ALA A 1 89 ? -4.332 1.668 14.922 1.00 88.75 89 ALA A N 1
ATOM 675 C CA . ALA A 1 89 ? -3.394 0.548 14.884 1.00 88.75 89 ALA A CA 1
ATOM 676 C C . ALA A 1 89 ? -4.073 -0.750 14.423 1.00 88.75 89 ALA A C 1
ATOM 678 O O . ALA A 1 89 ? -3.502 -1.475 13.614 1.00 88.75 89 ALA A O 1
ATOM 679 N N . TYR A 1 90 ? -5.301 -1.011 14.871 1.00 90.00 90 TYR A N 1
ATOM 680 C CA . TYR A 1 90 ? -6.062 -2.180 14.430 1.00 90.00 90 TYR A CA 1
ATOM 681 C C . TYR A 1 90 ? -6.439 -2.118 12.941 1.00 90.00 90 TYR A C 1
ATOM 683 O O . TYR A 1 90 ? -6.282 -3.100 12.223 1.00 90.00 90 TYR A O 1
ATOM 691 N N . VAL A 1 91 ? -6.834 -0.948 12.434 1.00 85.31 91 VAL A N 1
ATOM 692 C CA . VAL A 1 91 ? -7.070 -0.732 10.995 1.00 85.31 91 VAL A CA 1
ATOM 693 C C . VAL A 1 91 ? -5.790 -0.946 10.183 1.00 85.31 91 VAL A C 1
ATOM 695 O O . VAL A 1 91 ? -5.834 -1.580 9.133 1.00 85.31 91 VAL A O 1
ATOM 698 N N . ARG A 1 92 ? -4.631 -0.476 10.669 1.00 85.69 92 ARG A N 1
ATOM 699 C CA . ARG A 1 92 ? -3.326 -0.758 10.038 1.00 85.69 92 ARG A CA 1
ATOM 700 C C . ARG A 1 92 ? -3.026 -2.254 9.994 1.00 85.69 92 ARG A C 1
ATOM 702 O O . ARG A 1 92 ? -2.580 -2.742 8.962 1.00 85.69 92 ARG A O 1
ATOM 709 N N . PHE A 1 93 ? -3.303 -2.967 11.080 1.00 87.19 93 PHE A N 1
ATOM 710 C CA . PHE A 1 93 ? -3.191 -4.418 11.133 1.00 87.19 93 PHE A CA 1
ATOM 711 C C . PHE A 1 93 ? -4.110 -5.100 10.112 1.00 87.19 93 PHE A C 1
ATOM 713 O O . PHE A 1 93 ? -3.614 -5.869 9.298 1.00 87.19 93 PHE A O 1
ATOM 720 N N . ARG A 1 94 ? -5.401 -4.757 10.062 1.00 81.12 94 ARG A N 1
ATOM 721 C CA . ARG A 1 94 ? -6.352 -5.325 9.089 1.00 81.12 94 ARG A CA 1
ATOM 722 C C . ARG A 1 94 ? -5.981 -5.016 7.643 1.00 81.12 94 ARG A C 1
ATOM 724 O O . ARG A 1 94 ? -6.098 -5.884 6.781 1.00 81.12 94 ARG A O 1
ATOM 731 N N . ASN A 1 95 ? -5.456 -3.818 7.384 1.00 76.06 95 ASN A N 1
ATOM 732 C CA . ASN A 1 95 ? -4.870 -3.485 6.088 1.00 76.06 95 ASN A CA 1
ATOM 733 C C . ASN A 1 95 ? -3.675 -4.404 5.792 1.00 76.06 95 ASN A C 1
ATOM 735 O O . ASN A 1 95 ? -3.608 -4.969 4.709 1.00 76.06 95 ASN A O 1
ATOM 739 N N . SER A 1 96 ? -2.790 -4.634 6.768 1.00 71.81 96 SER A N 1
ATOM 740 C CA . SER A 1 96 ? -1.643 -5.536 6.605 1.00 71.81 96 SER A CA 1
ATOM 741 C C . SER A 1 96 ? -2.024 -7.016 6.462 1.00 71.81 96 SER A C 1
ATOM 743 O O . SER A 1 96 ? -1.314 -7.752 5.784 1.00 71.81 96 SER A O 1
ATOM 745 N N . GLU A 1 97 ? -3.143 -7.461 7.049 1.00 65.50 97 GLU A N 1
ATOM 746 C CA . GLU A 1 97 ? -3.694 -8.810 6.855 1.00 65.50 97 GLU A CA 1
ATOM 747 C C . GLU A 1 97 ? -4.335 -8.943 5.481 1.00 65.50 97 GLU A C 1
ATOM 749 O O . GLU A 1 97 ? -4.066 -9.903 4.772 1.00 65.50 97 GLU A O 1
ATOM 754 N N . THR A 1 98 ? -5.099 -7.945 5.045 1.00 52.53 98 THR A N 1
ATOM 755 C CA . THR A 1 98 ? -5.633 -7.889 3.676 1.00 52.53 98 THR A CA 1
ATOM 756 C C . THR A 1 98 ? -4.496 -7.844 2.642 1.00 52.53 98 THR A C 1
ATOM 758 O O . THR A 1 98 ? -4.605 -8.401 1.554 1.00 52.53 98 THR A O 1
ATOM 761 N N . GLU A 1 99 ? -3.361 -7.237 2.990 1.00 49.66 99 GLU A N 1
ATOM 762 C CA . GLU A 1 99 ? -2.129 -7.218 2.187 1.00 49.66 99 GLU A CA 1
ATOM 763 C C . GLU A 1 99 ? -1.256 -8.485 2.369 1.00 49.66 99 GLU A C 1
ATOM 765 O O . GLU A 1 99 ? -0.337 -8.743 1.578 1.00 49.66 99 GLU A O 1
ATOM 770 N N . GLY A 1 100 ? -1.539 -9.291 3.398 1.00 46.44 100 GLY A N 1
ATOM 771 C CA . GLY A 1 100 ? -0.777 -10.465 3.826 1.00 46.44 100 GLY A CA 1
ATOM 772 C C . GLY A 1 100 ? -1.460 -11.819 3.593 1.00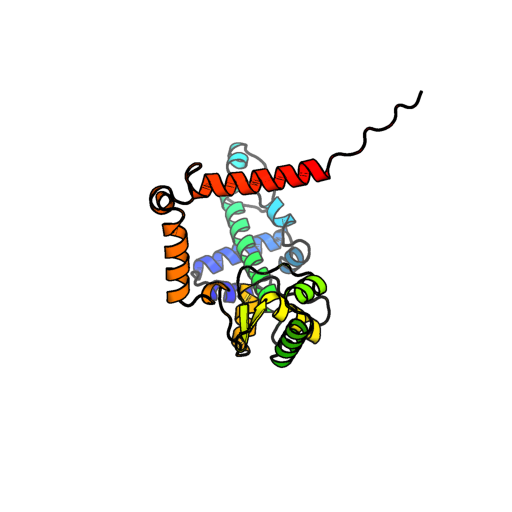 46.44 100 GLY A C 1
ATOM 773 O O . GLY A 1 100 ? -0.757 -12.828 3.586 1.00 46.44 100 GLY A O 1
ATOM 774 N N . SER A 1 101 ? -2.778 -11.848 3.370 1.00 44.09 101 SER A N 1
ATOM 775 C CA . SER A 1 101 ? -3.616 -13.057 3.399 1.00 44.09 101 SER A CA 1
ATOM 776 C C . SER A 1 101 ? -3.948 -13.664 2.031 1.00 44.09 101 SER A C 1
ATOM 778 O O . SER A 1 101 ? -4.564 -14.723 2.007 1.00 44.09 101 SER A O 1
ATOM 780 N N . ASP A 1 102 ? -3.513 -13.101 0.901 1.00 46.78 102 ASP A N 1
ATOM 781 C CA . ASP A 1 102 ? -3.576 -13.855 -0.358 1.00 46.78 102 ASP A CA 1
ATOM 782 C C . ASP A 1 102 ? -2.422 -13.510 -1.297 1.00 46.78 102 ASP A C 1
ATOM 784 O O . ASP A 1 102 ? -2.156 -12.338 -1.558 1.00 46.78 102 ASP A O 1
ATOM 788 N N . THR A 1 103 ? -1.674 -14.540 -1.710 1.00 50.50 103 THR A N 1
ATOM 789 C CA . THR A 1 103 ? -0.610 -14.604 -2.754 1.00 50.50 103 THR A CA 1
ATOM 790 C C . THR A 1 103 ? 0.423 -15.712 -2.483 1.00 50.50 103 THR A C 1
ATOM 792 O O . THR A 1 103 ? 1.512 -15.712 -3.060 1.00 50.50 103 THR A O 1
ATOM 795 N N . GLY A 1 104 ? 0.067 -16.752 -1.717 1.00 53.62 104 GLY A N 1
ATOM 796 C CA . GLY A 1 104 ? 0.706 -18.072 -1.876 1.00 53.62 104 GLY A CA 1
ATOM 797 C C . GLY A 1 104 ? 0.500 -18.670 -3.282 1.00 53.62 104 GLY A C 1
ATOM 798 O O . GLY A 1 104 ? 1.143 -19.651 -3.645 1.00 53.62 104 GLY A O 1
ATOM 799 N N . ILE A 1 105 ? -0.375 -18.049 -4.077 1.00 63.75 105 ILE A N 1
ATOM 800 C CA . ILE A 1 105 ? -0.832 -18.481 -5.396 1.00 63.75 105 ILE A CA 1
ATOM 801 C C . ILE A 1 105 ? -0.063 -17.802 -6.549 1.00 63.75 105 ILE A C 1
ATOM 803 O O . ILE A 1 105 ? -0.066 -18.312 -7.672 1.00 63.75 105 ILE A O 1
ATOM 807 N N . LEU A 1 106 ? 0.659 -16.692 -6.313 1.00 77.56 106 LEU A N 1
ATOM 808 C CA . LEU A 1 106 ? 1.458 -16.072 -7.376 1.00 77.56 106 LEU A CA 1
ATOM 809 C C . LEU A 1 106 ? 2.602 -17.014 -7.768 1.00 77.56 106 LEU A C 1
ATOM 811 O O . LEU A 1 106 ? 3.609 -17.128 -7.072 1.00 77.56 106 LEU A O 1
ATOM 815 N N . THR A 1 107 ? 2.456 -17.689 -8.906 1.00 84.12 107 THR A N 1
ATOM 816 C CA . THR A 1 107 ? 3.459 -18.641 -9.382 1.00 84.12 107 THR A CA 1
ATOM 817 C C . THR A 1 107 ? 4.472 -17.973 -10.299 1.00 84.12 107 THR A C 1
ATOM 819 O O . THR A 1 107 ? 4.163 -17.072 -11.084 1.00 84.12 107 THR A O 1
ATOM 822 N N . ARG A 1 108 ? 5.703 -18.493 -10.281 1.00 85.00 108 ARG A N 1
ATOM 823 C CA . ARG A 1 108 ? 6.752 -18.092 -11.227 1.00 85.00 108 ARG A CA 1
ATOM 824 C C . ARG A 1 108 ? 6.303 -18.254 -12.686 1.00 85.00 108 ARG A C 1
ATOM 826 O O . ARG A 1 108 ? 6.638 -17.424 -13.524 1.00 85.00 108 ARG A O 1
ATOM 833 N N . ALA A 1 109 ? 5.525 -19.297 -12.980 1.00 86.56 109 ALA A N 1
ATOM 834 C CA . ALA A 1 109 ? 4.989 -19.557 -14.313 1.00 86.56 109 ALA A CA 1
ATOM 835 C C . ALA A 1 109 ? 4.015 -18.459 -14.777 1.00 86.56 109 ALA A C 1
ATOM 837 O O . ALA A 1 109 ? 4.144 -17.974 -15.901 1.00 86.56 109 ALA A O 1
ATOM 838 N N . ALA A 1 110 ? 3.100 -18.019 -13.908 1.00 89.06 110 ALA A N 1
ATOM 839 C CA . ALA A 1 110 ? 2.169 -16.933 -14.219 1.00 89.06 110 ALA A CA 1
ATOM 840 C C . ALA A 1 110 ? 2.901 -15.603 -14.463 1.00 89.06 110 ALA A C 1
ATOM 842 O O . ALA A 1 110 ? 2.573 -14.870 -15.395 1.00 89.06 110 ALA A O 1
ATOM 843 N N . VAL A 1 111 ? 3.951 -15.324 -13.682 1.00 91.12 111 VAL A N 1
ATOM 844 C CA . VAL A 1 111 ? 4.801 -14.139 -13.880 1.00 91.12 111 VAL A CA 1
ATOM 845 C C . VAL A 1 111 ? 5.508 -14.181 -15.237 1.00 91.12 111 VAL A C 1
ATOM 847 O O . VAL A 1 111 ? 5.467 -13.197 -15.971 1.00 91.12 111 VAL A O 1
ATOM 850 N N . LEU A 1 112 ? 6.094 -15.320 -15.624 1.00 92.25 112 LEU A N 1
ATOM 851 C CA . LEU A 1 112 ? 6.721 -15.477 -16.945 1.00 92.25 112 LEU A CA 1
ATOM 852 C C . LEU A 1 112 ? 5.718 -15.326 -18.096 1.00 92.25 112 LEU A C 1
ATOM 854 O O . LEU A 1 112 ? 6.061 -14.765 -19.138 1.00 92.25 112 LEU A O 1
ATOM 858 N N . ALA A 1 113 ? 4.486 -15.811 -17.926 1.00 92.56 113 ALA A N 1
ATOM 859 C CA . ALA A 1 113 ? 3.427 -15.636 -18.918 1.00 92.56 113 ALA A CA 1
ATOM 860 C C . ALA A 1 113 ? 3.067 -14.151 -19.096 1.00 92.56 113 ALA A C 1
ATOM 862 O O . ALA A 1 113 ? 3.015 -13.664 -20.226 1.00 92.56 113 ALA A O 1
ATOM 863 N N . ALA A 1 114 ? 2.923 -13.409 -17.994 1.00 94.06 114 ALA A N 1
ATOM 864 C CA . ALA A 1 114 ? 2.666 -11.970 -18.031 1.00 94.06 114 ALA A CA 1
ATOM 865 C C . ALA A 1 114 ? 3.838 -11.173 -18.641 1.00 94.06 114 ALA A C 1
ATOM 867 O O . ALA A 1 114 ? 3.615 -10.229 -19.401 1.00 94.06 114 ALA A O 1
ATOM 868 N N . ILE A 1 115 ? 5.090 -11.561 -18.363 1.00 94.19 115 ILE A N 1
ATOM 869 C CA . ILE A 1 115 ? 6.276 -10.946 -18.988 1.00 94.19 115 ILE A CA 1
ATOM 870 C C . ILE A 1 115 ? 6.272 -11.182 -20.500 1.00 94.19 115 ILE A C 1
ATOM 872 O O . ILE A 1 115 ? 6.503 -10.246 -21.265 1.00 94.19 115 ILE A O 1
ATOM 876 N N . ARG A 1 116 ? 5.958 -12.405 -20.942 1.00 94.69 116 ARG A N 1
ATOM 877 C CA . ARG A 1 116 ? 5.857 -12.744 -22.367 1.00 94.69 116 ARG A CA 1
ATOM 878 C C . ARG A 1 116 ? 4.804 -11.900 -23.076 1.00 94.69 116 ARG A C 1
ATOM 880 O O . ARG A 1 116 ? 5.109 -11.314 -24.110 1.00 94.69 116 ARG A O 1
ATOM 887 N N . GLU A 1 117 ? 3.620 -11.761 -22.484 1.00 94.31 117 GLU A N 1
ATOM 888 C CA . GLU A 1 117 ? 2.572 -10.888 -23.021 1.00 94.31 117 GLU A CA 1
ATOM 889 C C . GLU A 1 117 ? 3.059 -9.431 -23.119 1.00 94.31 117 GLU A C 1
ATOM 891 O O . GLU A 1 117 ? 2.874 -8.769 -24.142 1.00 94.31 117 GLU A O 1
ATOM 896 N N . CYS A 1 118 ? 3.729 -8.924 -22.080 1.00 94.75 118 CYS A N 1
ATOM 897 C CA . CYS A 1 118 ? 4.281 -7.570 -22.098 1.00 94.75 118 CYS A CA 1
ATOM 898 C C . CYS A 1 118 ? 5.371 -7.393 -23.167 1.00 94.75 118 CYS A C 1
ATOM 900 O O . CYS A 1 118 ? 5.479 -6.312 -23.751 1.00 94.75 118 CYS A O 1
ATOM 902 N N . LYS A 1 119 ? 6.166 -8.433 -23.437 1.00 92.94 119 LYS A N 1
ATOM 903 C CA . LYS A 1 119 ? 7.190 -8.440 -24.487 1.00 92.94 119 LYS A C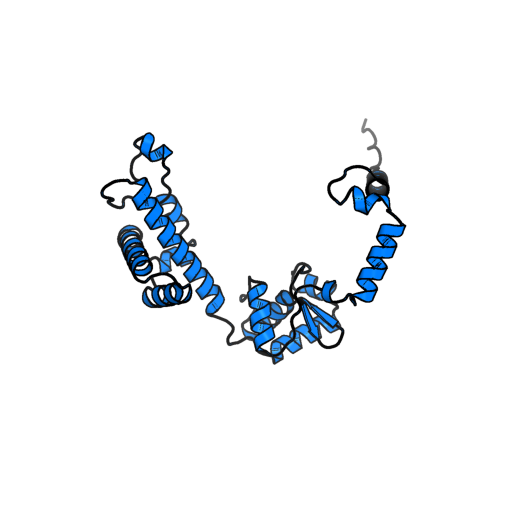A 1
ATOM 904 C C . LYS A 1 119 ? 6.570 -8.408 -25.886 1.00 92.94 119 LYS A C 1
ATOM 906 O O . LYS A 1 119 ? 7.041 -7.652 -26.727 1.00 92.94 119 LYS A O 1
ATOM 911 N N . GLU A 1 120 ? 5.515 -9.185 -26.122 1.00 93.69 120 GLU A N 1
ATOM 912 C CA . GLU A 1 120 ? 4.819 -9.257 -27.416 1.00 93.69 120 GLU A CA 1
ATOM 913 C C . GLU A 1 120 ? 4.047 -7.969 -27.739 1.00 93.69 120 GLU A C 1
ATOM 915 O O . GLU A 1 120 ? 4.065 -7.501 -28.875 1.00 93.69 120 GLU A O 1
ATOM 920 N N . LEU A 1 121 ? 3.397 -7.365 -26.740 1.00 92.00 121 LEU A N 1
ATOM 921 C CA . LEU A 1 121 ? 2.610 -6.138 -26.921 1.00 92.00 121 LEU A CA 1
ATOM 922 C C . LEU A 1 121 ? 3.454 -4.856 -26.871 1.00 92.00 121 LEU A C 1
ATOM 924 O O . LEU A 1 121 ? 3.038 -3.810 -27.379 1.00 92.00 121 LEU A O 1
ATOM 928 N N . GLY A 1 122 ? 4.607 -4.915 -26.206 1.00 91.75 122 GLY A N 1
ATOM 929 C CA . GLY A 1 122 ? 5.367 -3.748 -25.776 1.00 91.75 122 GLY A CA 1
ATOM 930 C C . GLY A 1 122 ? 4.767 -3.081 -24.530 1.00 91.75 122 GLY A C 1
ATOM 931 O O . GLY A 1 122 ? 3.551 -3.033 -24.325 1.00 91.75 122 GLY A O 1
ATOM 932 N N . THR A 1 123 ? 5.634 -2.504 -23.692 1.00 88.69 123 THR A N 1
ATOM 933 C CA . THR A 1 123 ? 5.275 -1.991 -22.357 1.00 88.69 123 THR A CA 1
ATOM 934 C C . THR A 1 123 ? 4.140 -0.965 -22.371 1.00 88.69 123 THR A C 1
ATOM 936 O O . THR A 1 123 ? 3.257 -1.019 -21.521 1.00 88.69 123 THR A O 1
ATOM 939 N N . GLY A 1 124 ? 4.128 -0.028 -23.326 1.00 88.44 124 GLY A N 1
ATOM 940 C CA . GLY A 1 124 ? 3.076 0.995 -23.409 1.00 88.44 124 GLY A CA 1
ATOM 941 C C . GLY A 1 124 ? 1.695 0.402 -23.704 1.00 88.44 124 GLY A C 1
ATOM 942 O O . GLY A 1 124 ? 0.725 0.706 -23.010 1.00 88.44 124 GLY A O 1
ATOM 943 N N . THR A 1 125 ? 1.620 -0.491 -24.691 1.00 92.44 125 THR A N 1
ATOM 944 C CA . THR A 1 125 ? 0.386 -1.180 -25.089 1.00 92.44 125 THR A CA 1
ATOM 945 C C . THR A 1 125 ? -0.115 -2.102 -23.982 1.00 92.44 125 THR A C 1
ATOM 947 O O . THR A 1 125 ? -1.304 -2.092 -23.673 1.00 92.44 125 THR A O 1
ATOM 950 N N . PHE A 1 126 ? 0.790 -2.844 -23.338 1.00 93.44 126 PHE A N 1
ATOM 951 C CA . PHE A 1 126 ? 0.475 -3.713 -22.205 1.00 93.44 126 PHE A CA 1
ATOM 952 C C . PHE A 1 126 ? -0.144 -2.930 -21.039 1.00 93.44 126 PHE A C 1
ATOM 954 O O . PHE A 1 126 ? -1.197 -3.306 -20.523 1.00 93.44 126 PHE A O 1
ATOM 961 N N . LEU A 1 127 ? 0.467 -1.803 -20.659 1.00 91.00 127 LEU A N 1
ATOM 962 C CA . LEU A 1 127 ? -0.043 -0.941 -19.592 1.00 91.00 127 LEU A CA 1
ATOM 963 C C . LEU A 1 127 ? -1.437 -0.394 -19.924 1.00 91.00 127 LEU A C 1
ATOM 965 O O . LEU A 1 127 ? -2.330 -0.465 -19.083 1.00 91.00 127 LEU A O 1
ATOM 969 N N . ASN A 1 128 ? -1.648 0.081 -21.154 1.00 90.56 128 ASN A N 1
ATOM 970 C CA . ASN A 1 128 ? -2.954 0.576 -21.591 1.00 90.56 128 ASN A CA 1
ATOM 971 C C . ASN A 1 128 ? -4.021 -0.531 -21.583 1.00 90.56 128 ASN A C 1
ATOM 973 O O . ASN A 1 128 ? -5.108 -0.319 -21.046 1.00 90.56 128 ASN A O 1
ATOM 977 N N . LYS A 1 129 ? -3.700 -1.720 -22.115 1.00 90.81 129 LYS A N 1
ATOM 978 C CA . LYS A 1 129 ? -4.601 -2.885 -22.152 1.00 90.81 129 LYS A CA 1
ATOM 979 C C . LYS A 1 129 ? -5.065 -3.281 -20.751 1.00 90.81 129 LYS A C 1
ATOM 981 O O . LYS A 1 129 ? -6.256 -3.475 -20.523 1.00 90.81 129 LYS A O 1
ATOM 986 N N . HIS A 1 130 ? -4.130 -3.346 -19.806 1.00 88.00 130 HIS A N 1
ATOM 987 C CA . HIS A 1 130 ? -4.396 -3.762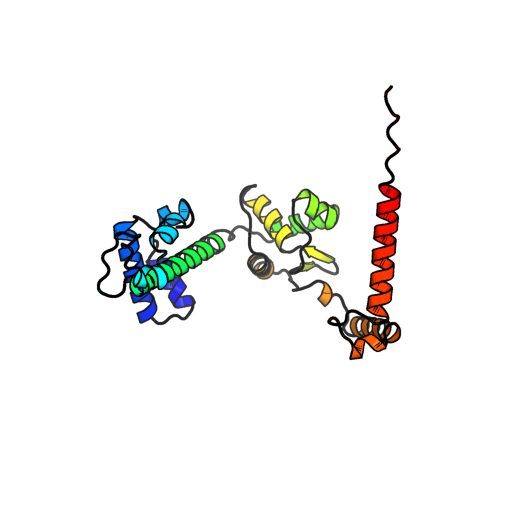 -18.426 1.00 88.00 130 HIS A CA 1
ATOM 988 C C . HIS A 1 130 ? -4.770 -2.602 -17.489 1.00 88.00 130 HIS A C 1
ATOM 990 O O . HIS A 1 130 ? -4.926 -2.808 -16.286 1.00 88.00 130 HIS A O 1
ATOM 996 N N . LYS A 1 131 ? -4.971 -1.392 -18.034 1.00 88.06 131 LYS A N 1
ATOM 997 C CA . LYS A 1 131 ? -5.379 -0.169 -17.315 1.00 88.06 131 LYS A CA 1
ATOM 998 C C . LYS A 1 131 ? -4.408 0.265 -16.207 1.00 88.06 131 LYS A C 1
ATOM 1000 O O . LYS A 1 131 ? -4.817 0.814 -15.183 1.00 88.06 131 LYS A O 1
ATOM 1005 N N . PHE A 1 132 ? -3.112 0.065 -16.418 1.00 84.94 132 PHE A N 1
ATOM 1006 C CA . PHE A 1 132 ? -2.060 0.548 -15.529 1.00 84.94 132 PHE A CA 1
ATOM 1007 C C . PHE A 1 132 ? -1.440 1.844 -16.048 1.00 84.94 132 PHE A C 1
ATOM 1009 O O . PHE A 1 132 ? -1.253 2.048 -17.245 1.00 84.94 132 PHE A O 1
ATOM 1016 N N . ARG A 1 133 ? -1.055 2.722 -15.120 1.00 81.50 133 ARG A N 1
ATOM 1017 C CA . ARG A 1 133 ? -0.187 3.862 -15.436 1.00 81.50 133 ARG A CA 1
ATOM 1018 C C . ARG A 1 133 ? 1.262 3.398 -15.518 1.00 81.50 133 ARG A C 1
ATOM 1020 O O . ARG A 1 133 ? 1.642 2.414 -14.884 1.00 81.50 133 ARG A O 1
ATOM 1027 N N . ARG A 1 134 ? 2.086 4.145 -16.254 1.00 80.12 134 ARG A N 1
ATOM 1028 C CA . ARG A 1 134 ? 3.530 3.901 -16.299 1.00 80.12 134 ARG A CA 1
ATOM 1029 C C . ARG A 1 134 ? 4.125 4.063 -14.891 1.00 80.12 134 ARG A C 1
ATOM 1031 O O . ARG A 1 134 ? 3.969 5.139 -14.309 1.00 80.12 134 ARG A O 1
ATOM 1038 N N . PRO A 1 135 ? 4.768 3.025 -14.330 1.00 78.81 135 PRO A N 1
ATOM 1039 C CA . PRO A 1 135 ? 5.344 3.116 -12.997 1.00 78.81 135 PRO A CA 1
ATOM 1040 C C . PRO A 1 135 ? 6.577 4.023 -12.997 1.00 78.81 135 PRO A C 1
ATOM 1042 O O . PRO A 1 135 ? 7.250 4.174 -14.017 1.00 78.81 135 PRO A O 1
ATOM 1045 N N . ARG A 1 136 ? 6.862 4.639 -11.845 1.00 73.94 136 ARG A N 1
ATOM 1046 C CA . ARG A 1 136 ? 8.108 5.391 -11.610 1.00 73.94 136 ARG A CA 1
ATOM 1047 C C . ARG A 1 136 ? 9.175 4.496 -10.982 1.00 73.94 136 ARG A C 1
ATOM 1049 O O . ARG A 1 136 ? 10.345 4.620 -11.318 1.00 73.94 136 ARG A O 1
ATOM 1056 N N . THR A 1 137 ? 8.748 3.568 -10.133 1.00 76.56 137 THR A N 1
ATOM 1057 C CA . THR A 1 137 ? 9.612 2.682 -9.356 1.00 76.56 137 THR A CA 1
ATOM 1058 C C . THR A 1 137 ? 9.294 1.213 -9.605 1.00 76.56 137 THR A C 1
ATOM 1060 O O . THR A 1 137 ? 8.209 0.879 -10.088 1.00 76.56 137 THR A O 1
ATOM 1063 N N . TYR A 1 138 ? 10.250 0.366 -9.231 1.00 81.94 138 TYR A N 1
ATOM 1064 C CA . TYR A 1 138 ? 10.197 -1.092 -9.252 1.00 81.94 138 TYR A CA 1
ATOM 1065 C C . TYR A 1 138 ? 9.999 -1.694 -10.645 1.00 81.94 138 TYR A C 1
ATOM 1067 O O . TYR A 1 138 ? 8.898 -1.748 -11.204 1.00 81.94 138 TYR A O 1
ATOM 1075 N N . TRP A 1 139 ? 11.092 -2.220 -11.184 1.00 89.19 139 TRP A N 1
ATOM 1076 C CA . TRP A 1 139 ? 11.144 -2.824 -12.507 1.00 89.19 139 TRP A CA 1
ATOM 1077 C C . TRP A 1 139 ? 11.750 -4.213 -12.427 1.00 89.19 139 TRP A C 1
ATOM 1079 O O . TRP A 1 139 ? 12.762 -4.414 -11.768 1.00 89.19 139 TRP A O 1
ATOM 1089 N N . ILE A 1 140 ? 11.132 -5.176 -13.099 1.00 91.88 140 ILE A N 1
ATOM 1090 C CA . ILE A 1 140 ? 11.672 -6.530 -13.218 1.00 91.88 140 ILE A CA 1
ATOM 1091 C C . ILE A 1 140 ? 12.731 -6.492 -14.311 1.00 91.88 140 ILE A C 1
ATOM 1093 O O . ILE A 1 140 ? 12.408 -6.142 -15.445 1.00 91.88 140 ILE A O 1
ATOM 1097 N N . ALA A 1 141 ? 13.966 -6.835 -13.964 1.00 90.00 141 ALA A N 1
ATOM 1098 C CA . ALA A 1 141 ? 15.070 -6.950 -14.902 1.00 90.00 141 ALA A CA 1
ATOM 1099 C C . ALA A 1 141 ? 15.163 -8.402 -15.381 1.00 90.00 141 ALA A C 1
ATOM 1101 O O . ALA A 1 141 ? 15.500 -9.300 -14.606 1.00 90.00 141 ALA A O 1
ATOM 1102 N N . GLU A 1 142 ? 14.865 -8.629 -16.657 1.00 85.12 142 GLU A N 1
ATOM 1103 C CA . GLU A 1 142 ? 15.063 -9.924 -17.302 1.00 85.12 142 GLU A CA 1
ATOM 1104 C C . GLU A 1 142 ? 15.920 -9.724 -18.554 1.00 85.12 142 GLU A C 1
ATOM 1106 O O . GLU A 1 142 ? 15.514 -9.070 -19.520 1.00 85.12 142 GLU A O 1
ATOM 1111 N N . ASN A 1 143 ? 17.131 -10.285 -18.513 1.00 80.00 143 ASN A N 1
ATOM 1112 C CA . ASN A 1 143 ? 18.204 -10.004 -19.466 1.00 80.00 143 ASN A CA 1
ATOM 1113 C C . ASN A 1 143 ? 18.485 -8.489 -19.531 1.00 80.00 143 ASN A C 1
ATOM 1115 O O . ASN A 1 143 ? 18.897 -7.902 -18.535 1.00 80.00 143 ASN A O 1
ATOM 1119 N N . GLU A 1 144 ? 18.221 -7.856 -20.673 1.00 78.94 144 GLU A N 1
ATOM 1120 C CA . GLU A 1 144 ? 18.443 -6.422 -20.921 1.00 78.94 144 GLU A CA 1
ATOM 1121 C C . GLU A 1 144 ? 17.132 -5.619 -20.976 1.00 78.94 144 GLU A C 1
ATOM 1123 O O . GLU A 1 144 ? 17.121 -4.435 -21.308 1.00 78.94 144 GLU A O 1
ATOM 1128 N N . THR A 1 145 ? 15.995 -6.263 -20.690 1.00 86.00 145 THR A N 1
ATOM 1129 C CA . THR A 1 145 ? 14.674 -5.632 -20.762 1.00 86.00 145 THR A CA 1
ATOM 1130 C C . THR A 1 145 ? 14.073 -5.468 -19.374 1.00 86.00 145 THR A C 1
ATOM 1132 O O . THR A 1 145 ? 14.199 -6.330 -18.504 1.00 86.00 145 THR A O 1
ATOM 1135 N N . PHE A 1 146 ? 13.386 -4.344 -19.185 1.00 90.31 146 PHE A N 1
ATOM 1136 C CA . PHE A 1 146 ? 12.756 -3.985 -17.925 1.00 90.31 146 PHE A CA 1
ATOM 1137 C C . PHE A 1 146 ? 11.241 -3.978 -18.061 1.00 90.31 146 PHE A C 1
ATOM 1139 O O . PHE A 1 146 ? 10.682 -3.318 -18.942 1.00 90.31 146 PHE A O 1
ATOM 1146 N N . TYR A 1 147 ? 10.576 -4.665 -17.139 1.00 92.50 147 TYR A N 1
ATOM 1147 C CA . TYR A 1 147 ? 9.126 -4.817 -17.136 1.00 92.50 147 TYR A CA 1
ATOM 1148 C C . TYR A 1 147 ? 8.505 -4.172 -15.889 1.00 92.50 147 TYR A C 1
ATOM 1150 O O . TYR A 1 147 ? 9.101 -4.205 -14.811 1.00 92.50 147 TYR A O 1
ATOM 1158 N N . PRO A 1 148 ? 7.310 -3.566 -16.003 1.00 91.12 148 PRO A N 1
ATOM 1159 C CA . PRO A 1 148 ? 6.661 -2.865 -14.897 1.00 91.12 148 PRO A CA 1
ATOM 1160 C C . PRO A 1 148 ? 6.238 -3.847 -13.793 1.00 91.12 148 PRO A C 1
ATOM 1162 O O . PRO A 1 148 ? 5.256 -4.572 -13.955 1.00 91.12 148 PRO A O 1
ATOM 1165 N N . CYS A 1 149 ? 6.938 -3.843 -12.652 1.00 89.75 149 CYS A N 1
ATOM 1166 C CA . CYS A 1 149 ? 6.816 -4.886 -11.624 1.00 89.75 149 CYS A CA 1
ATOM 1167 C C . CYS A 1 149 ? 5.377 -5.087 -11.134 1.00 89.75 149 CYS A C 1
ATOM 1169 O O . CYS A 1 149 ? 4.843 -6.193 -11.202 1.00 89.75 149 CYS A O 1
ATOM 1171 N N . LYS A 1 150 ? 4.711 -4.002 -10.727 1.00 87.25 150 LYS A N 1
ATOM 1172 C CA . LYS A 1 150 ? 3.332 -4.057 -10.225 1.00 87.25 150 LYS A CA 1
ATOM 1173 C C . LYS A 1 150 ? 2.332 -4.548 -11.271 1.00 87.25 150 LYS A C 1
ATOM 1175 O O . LYS A 1 150 ? 1.435 -5.317 -10.937 1.00 87.25 150 LYS A O 1
ATOM 1180 N N . ALA A 1 151 ? 2.458 -4.099 -12.519 1.00 90.50 151 ALA A N 1
ATOM 1181 C CA . ALA A 1 151 ? 1.524 -4.486 -13.572 1.00 90.50 151 ALA A CA 1
ATOM 1182 C C . ALA A 1 151 ? 1.678 -5.976 -13.912 1.00 90.50 151 ALA A C 1
ATOM 1184 O O . ALA A 1 151 ? 0.683 -6.689 -13.967 1.00 90.50 151 ALA A O 1
ATOM 1185 N N . ILE A 1 152 ? 2.919 -6.459 -14.037 1.00 93.81 152 ILE A N 1
ATOM 1186 C CA . ILE A 1 152 ? 3.214 -7.881 -14.255 1.00 93.81 152 ILE A CA 1
ATOM 1187 C C . ILE A 1 152 ? 2.670 -8.739 -13.108 1.00 93.81 152 ILE A C 1
ATOM 1189 O O . ILE A 1 152 ? 1.967 -9.711 -13.367 1.00 93.81 152 ILE A O 1
ATOM 1193 N N . ALA A 1 153 ? 2.936 -8.361 -11.854 1.00 89.62 153 ALA A N 1
ATOM 1194 C CA . ALA A 1 153 ? 2.478 -9.114 -10.687 1.00 89.62 153 ALA A CA 1
ATOM 1195 C C . ALA A 1 153 ? 0.944 -9.223 -10.629 1.00 89.62 153 ALA A C 1
ATOM 1197 O O . ALA A 1 153 ? 0.409 -10.290 -10.354 1.00 89.62 153 ALA A O 1
ATOM 1198 N N . ASN A 1 154 ? 0.231 -8.140 -10.950 1.00 87.56 154 ASN A N 1
ATOM 1199 C CA . ASN A 1 154 ? -1.231 -8.126 -10.964 1.00 87.56 154 ASN A CA 1
ATOM 1200 C C . ASN A 1 154 ? -1.840 -8.924 -12.120 1.00 87.56 154 ASN A C 1
ATOM 1202 O O . ASN A 1 154 ? -2.842 -9.603 -11.927 1.00 87.56 154 ASN A O 1
ATOM 1206 N N . VAL A 1 155 ? -1.256 -8.849 -13.317 1.00 90.75 155 VAL A N 1
ATOM 1207 C CA . VAL A 1 155 ? -1.717 -9.651 -14.461 1.00 90.75 155 VAL A CA 1
ATOM 1208 C C . VAL A 1 155 ? -1.491 -11.136 -14.192 1.00 90.75 155 VAL A C 1
ATOM 1210 O O . VAL A 1 155 ? -2.389 -11.942 -14.419 1.00 90.75 155 VAL A O 1
ATOM 1213 N N . ALA A 1 156 ? -0.331 -11.486 -13.635 1.00 90.56 156 ALA A N 1
ATOM 1214 C CA . ALA A 1 156 ? -0.029 -12.847 -13.218 1.00 90.56 156 ALA A CA 1
ATOM 1215 C C . ALA A 1 156 ? -0.997 -13.343 -12.134 1.00 90.56 156 ALA A C 1
ATOM 1217 O O . ALA A 1 156 ? -1.494 -14.455 -12.246 1.00 90.56 156 ALA A O 1
ATOM 1218 N N . LEU A 1 157 ? -1.317 -12.520 -11.131 1.00 86.12 157 LEU A N 1
ATOM 1219 C CA . LEU A 1 157 ? -2.272 -12.884 -10.082 1.00 86.12 157 LEU A CA 1
ATOM 1220 C C . LEU A 1 157 ? -3.681 -13.124 -10.640 1.00 86.12 157 LEU A C 1
ATOM 1222 O O . LEU A 1 157 ? -4.287 -14.153 -10.356 1.00 86.12 157 LEU A O 1
ATOM 1226 N N . ARG A 1 158 ? -4.164 -12.233 -11.516 1.00 86.25 158 ARG A N 1
ATOM 1227 C CA . ARG A 1 158 ? -5.478 -12.375 -12.167 1.00 86.25 158 ARG A CA 1
ATOM 1228 C C . ARG A 1 158 ? -5.601 -13.632 -13.019 1.00 86.25 158 ARG A C 1
ATOM 1230 O O . ARG A 1 158 ? -6.693 -14.174 -13.153 1.00 86.25 158 ARG A O 1
ATOM 1237 N N . ALA A 1 159 ? -4.498 -14.092 -13.605 1.00 83.25 159 ALA A N 1
ATOM 1238 C CA . ALA A 1 159 ? -4.485 -15.329 -14.377 1.00 83.25 159 ALA A CA 1
ATOM 1239 C C . ALA A 1 159 ? -4.671 -16.578 -13.501 1.00 83.25 159 ALA A C 1
ATOM 1241 O O . ALA A 1 159 ? -5.098 -17.607 -14.018 1.00 83.25 159 ALA A O 1
ATOM 1242 N N . VAL A 1 160 ? -4.347 -16.499 -12.205 1.00 76.94 160 VAL A N 1
ATOM 1243 C CA . VAL A 1 160 ? -4.437 -17.643 -11.289 1.00 76.94 160 VAL A CA 1
ATOM 1244 C C . VAL A 1 160 ? -5.693 -17.590 -10.412 1.00 76.94 160 VAL A C 1
ATOM 1246 O O . VAL A 1 160 ? -6.289 -18.634 -10.177 1.00 76.94 160 VAL A O 1
ATOM 1249 N N . GLU A 1 161 ? -6.140 -16.405 -9.985 1.00 71.69 161 GLU A N 1
ATOM 1250 C CA . GLU A 1 161 ? -7.305 -16.254 -9.088 1.00 71.69 161 GLU A CA 1
ATOM 1251 C C . GLU A 1 161 ? -8.564 -15.667 -9.738 1.00 71.69 161 GLU A C 1
ATOM 1253 O O . GLU A 1 161 ? -9.636 -15.671 -9.137 1.00 71.69 161 GLU A O 1
ATOM 1258 N N . GLY A 1 162 ? -8.471 -15.184 -10.977 1.00 63.53 162 GLY A N 1
ATOM 1259 C CA . GLY A 1 162 ? -9.567 -14.477 -11.635 1.00 63.53 162 GLY A CA 1
ATOM 1260 C C . GLY A 1 162 ? -9.489 -12.954 -11.475 1.00 63.53 162 GLY A C 1
ATOM 1261 O O . GLY A 1 162 ? -8.553 -12.392 -10.913 1.00 63.53 162 GLY A O 1
ATOM 1262 N N . ALA A 1 163 ? -10.451 -12.250 -12.075 1.00 61.44 163 ALA A N 1
ATOM 1263 C CA . ALA A 1 163 ? -10.314 -10.828 -12.404 1.00 61.44 163 ALA A CA 1
ATOM 1264 C C . ALA A 1 163 ? -10.339 -9.854 -11.206 1.00 61.44 163 ALA A C 1
ATOM 1266 O O . ALA A 1 163 ? -9.854 -8.727 -11.357 1.00 61.44 163 ALA A O 1
ATOM 1267 N N . ASP A 1 164 ? -10.868 -10.270 -10.051 1.00 56.22 164 ASP A N 1
ATOM 1268 C CA . ASP A 1 164 ? -11.138 -9.377 -8.914 1.00 56.22 164 ASP A CA 1
ATOM 1269 C C . ASP A 1 164 ? -9.940 -9.192 -7.965 1.00 56.22 164 ASP A C 1
ATOM 1271 O O . ASP A 1 164 ? -9.878 -8.191 -7.245 1.00 56.22 164 ASP A O 1
ATOM 1275 N N . THR A 1 165 ? -8.933 -10.072 -8.009 1.00 65.31 165 THR A N 1
ATOM 1276 C CA . THR A 1 165 ? -7.749 -9.949 -7.146 1.00 65.31 165 THR A CA 1
ATOM 1277 C C . THR A 1 165 ? -6.770 -8.896 -7.686 1.00 65.31 165 THR A C 1
ATOM 1279 O O . THR A 1 165 ? -6.382 -8.897 -8.862 1.00 65.31 165 THR A O 1
ATOM 1282 N N . GLN A 1 166 ? -6.337 -7.966 -6.822 1.00 70.38 166 GLN A N 1
ATOM 1283 C CA . GLN A 1 166 ? -5.366 -6.927 -7.176 1.00 70.38 166 GLN A CA 1
ATOM 1284 C C . GLN A 1 166 ? -4.394 -6.603 -6.027 1.00 70.38 166 GLN A C 1
ATOM 1286 O O . GLN A 1 166 ? -4.797 -6.185 -4.945 1.00 70.38 166 GLN A O 1
ATOM 1291 N N . ILE A 1 167 ? -3.091 -6.652 -6.312 1.00 68.75 167 ILE A N 1
ATOM 1292 C CA . ILE A 1 167 ? -2.021 -6.126 -5.460 1.00 68.75 167 ILE A CA 1
ATOM 1293 C C . ILE A 1 167 ? -2.011 -4.595 -5.566 1.00 68.75 167 ILE A C 1
ATOM 1295 O O . ILE A 1 167 ? -1.611 -4.009 -6.586 1.00 68.75 167 ILE A O 1
ATOM 1299 N N . ARG A 1 168 ? -2.448 -3.931 -4.494 1.00 65.62 168 ARG A N 1
ATOM 1300 C CA . ARG A 1 168 ? -2.539 -2.465 -4.416 1.00 65.62 168 ARG A CA 1
ATOM 1301 C C . ARG A 1 168 ? -1.207 -1.787 -4.106 1.00 65.62 168 ARG A C 1
ATOM 1303 O O . ARG A 1 168 ? -1.030 -0.647 -4.533 1.00 65.62 168 ARG A O 1
ATOM 1310 N N . ASP A 1 169 ? -0.255 -2.483 -3.493 1.00 65.69 169 ASP A N 1
ATOM 1311 C CA . ASP A 1 169 ? 1.054 -1.935 -3.126 1.00 65.69 169 ASP A CA 1
ATOM 1312 C C . ASP A 1 169 ? 2.188 -2.351 -4.093 1.00 65.69 169 ASP A C 1
ATOM 1314 O O . ASP A 1 169 ? 2.299 -3.493 -4.551 1.00 65.69 169 ASP A O 1
ATOM 1318 N N . ALA A 1 170 ? 3.035 -1.382 -4.443 1.00 64.94 170 ALA A N 1
ATOM 1319 C CA . ALA A 1 170 ? 4.179 -1.586 -5.323 1.00 64.94 170 ALA A CA 1
ATOM 1320 C C . ALA A 1 170 ? 5.362 -2.251 -4.594 1.00 64.94 170 ALA A C 1
ATOM 1322 O O . ALA A 1 170 ? 6.030 -3.095 -5.198 1.00 64.94 170 ALA A O 1
ATOM 1323 N N . THR A 1 171 ? 5.576 -1.946 -3.309 1.00 66.56 171 THR A N 1
ATOM 1324 C CA . THR A 1 171 ? 6.625 -2.578 -2.485 1.00 66.56 171 THR A CA 1
ATOM 1325 C C . THR A 1 171 ? 6.331 -4.063 -2.313 1.00 66.56 171 THR A C 1
ATOM 1327 O O . THR A 1 171 ? 7.194 -4.911 -2.545 1.00 66.56 171 THR A O 1
ATOM 1330 N N . ARG A 1 172 ? 5.064 -4.400 -2.061 1.00 71.56 172 ARG A N 1
ATOM 1331 C CA . ARG A 1 172 ? 4.608 -5.788 -2.009 1.00 71.56 172 ARG A CA 1
ATOM 1332 C C . ARG A 1 172 ? 4.814 -6.556 -3.315 1.00 71.56 172 ARG A C 1
ATOM 1334 O O . ARG A 1 172 ? 5.250 -7.706 -3.295 1.00 71.56 172 ARG A O 1
ATOM 1341 N N . SER A 1 173 ? 4.547 -5.919 -4.458 1.00 78.62 173 SER A N 1
ATOM 1342 C CA . SER A 1 173 ? 4.805 -6.524 -5.775 1.00 78.62 173 SER A CA 1
ATOM 1343 C C . SER A 1 173 ? 6.289 -6.871 -5.944 1.00 78.62 173 SER A C 1
ATOM 1345 O O . SER A 1 173 ? 6.613 -7.963 -6.411 1.00 78.62 173 SER A O 1
ATOM 1347 N N . ARG A 1 174 ? 7.194 -5.980 -5.509 1.00 82.31 174 ARG A N 1
ATOM 1348 C CA . ARG A 1 174 ? 8.643 -6.231 -5.506 1.00 82.31 174 ARG A CA 1
ATOM 1349 C C . ARG A 1 174 ? 8.999 -7.447 -4.655 1.00 82.31 174 ARG A C 1
ATOM 1351 O O . ARG A 1 174 ? 9.735 -8.305 -5.138 1.00 82.31 174 ARG A O 1
ATOM 1358 N N . GLU A 1 175 ? 8.503 -7.537 -3.423 1.00 78.44 175 GLU A N 1
ATOM 1359 C CA . GLU A 1 175 ? 8.812 -8.654 -2.518 1.00 78.44 175 GLU A CA 1
ATOM 1360 C C . GLU A 1 175 ? 8.396 -10.008 -3.095 1.00 78.44 175 GLU A C 1
ATOM 1362 O O . GLU A 1 175 ? 9.205 -10.935 -3.135 1.00 78.44 175 GLU A O 1
ATOM 1367 N N . LEU A 1 176 ? 7.149 -10.119 -3.565 1.00 81.69 176 LEU A N 1
ATOM 1368 C CA . LEU A 1 176 ? 6.606 -11.368 -4.103 1.00 81.69 176 LEU A CA 1
ATOM 1369 C C . LEU A 1 176 ? 7.383 -11.824 -5.340 1.00 81.69 176 LEU A C 1
ATOM 1371 O O . LEU A 1 176 ? 7.810 -12.973 -5.424 1.00 81.69 176 LEU A O 1
ATOM 1375 N N . ILE A 1 177 ? 7.635 -10.905 -6.271 1.00 86.50 177 ILE A N 1
ATOM 1376 C CA . ILE A 1 177 ? 8.402 -11.189 -7.485 1.00 86.50 177 ILE A CA 1
ATOM 1377 C C . ILE A 1 177 ? 9.857 -11.562 -7.148 1.00 86.50 177 ILE A C 1
ATOM 1379 O O . ILE A 1 177 ? 10.402 -12.495 -7.739 1.00 86.50 177 ILE A O 1
ATOM 1383 N N . SER A 1 178 ? 10.466 -10.910 -6.153 1.00 84.25 178 SER A N 1
ATOM 1384 C CA . SER A 1 178 ? 11.830 -11.234 -5.705 1.00 84.25 178 SER A CA 1
ATOM 1385 C C . SER A 1 178 ? 11.911 -12.628 -5.076 1.00 84.25 178 SER A C 1
ATOM 1387 O O . SER A 1 178 ? 12.832 -13.384 -5.380 1.00 84.25 178 SER A O 1
ATOM 1389 N N . ARG A 1 179 ? 10.920 -13.019 -4.259 1.00 82.81 179 ARG A N 1
ATOM 1390 C CA . ARG A 1 179 ? 10.825 -14.375 -3.679 1.00 82.81 179 ARG A CA 1
ATOM 1391 C C . ARG A 1 179 ? 10.701 -15.468 -4.741 1.00 82.81 179 ARG A C 1
ATOM 1393 O O . ARG A 1 179 ? 11.185 -16.573 -4.528 1.00 82.81 179 ARG A O 1
ATOM 1400 N N . LEU A 1 180 ? 10.105 -15.157 -5.892 1.00 85.25 180 LEU A N 1
ATOM 1401 C CA . LEU A 1 180 ? 10.010 -16.063 -7.045 1.00 85.25 180 LEU A CA 1
ATOM 1402 C C . LEU A 1 180 ? 11.308 -16.139 -7.877 1.00 85.25 180 LEU A C 1
ATOM 1404 O O . LEU A 1 180 ? 11.338 -16.801 -8.919 1.00 85.25 180 LEU A O 1
ATOM 1408 N N . GLY A 1 181 ? 12.380 -15.480 -7.425 1.00 84.31 181 GLY A N 1
ATOM 1409 C CA . GLY A 1 181 ? 13.710 -15.538 -8.029 1.00 84.31 181 GLY A CA 1
ATOM 1410 C C . GLY A 1 181 ? 13.928 -14.561 -9.184 1.00 84.31 181 GLY A C 1
ATOM 1411 O O . GLY A 1 181 ? 14.851 -14.759 -9.972 1.00 84.31 181 GLY A O 1
ATOM 1412 N N . PHE A 1 182 ? 13.092 -13.531 -9.325 1.00 89.31 182 PHE A N 1
ATOM 1413 C CA . PHE A 1 182 ? 13.314 -12.467 -10.306 1.00 89.31 182 PHE A CA 1
ATOM 1414 C C . PHE A 1 182 ? 14.109 -11.313 -9.698 1.00 89.31 182 PHE A C 1
ATOM 1416 O O . PHE A 1 182 ? 13.913 -10.938 -8.543 1.00 89.31 182 PHE A O 1
ATOM 1423 N N . ARG A 1 183 ? 14.967 -10.690 -10.507 1.00 90.25 183 ARG A N 1
ATOM 1424 C CA . ARG A 1 183 ? 15.675 -9.469 -10.120 1.00 90.25 183 ARG A CA 1
ATOM 1425 C C . ARG A 1 183 ? 14.752 -8.262 -10.289 1.00 90.25 183 ARG A C 1
ATOM 1427 O O . ARG A 1 183 ? 14.247 -8.025 -11.384 1.00 90.25 183 ARG A O 1
ATOM 1434 N N . VAL A 1 184 ? 14.568 -7.478 -9.228 1.00 88.25 184 VAL A N 1
ATOM 1435 C CA . VAL A 1 184 ? 13.802 -6.223 -9.253 1.00 88.25 184 VAL A CA 1
ATOM 1436 C C . VAL A 1 184 ? 14.730 -5.053 -8.925 1.00 88.25 184 VAL A C 1
ATOM 1438 O O . VAL A 1 184 ? 15.453 -5.115 -7.935 1.00 88.25 184 VAL A O 1
ATOM 1441 N N . VAL A 1 185 ? 14.707 -4.006 -9.750 1.00 86.19 185 VAL A N 1
ATOM 1442 C CA . VAL A 1 185 ? 15.478 -2.758 -9.579 1.00 86.19 185 VAL A CA 1
ATOM 1443 C C . VAL A 1 185 ? 14.561 -1.605 -9.175 1.00 86.19 185 VAL A C 1
ATOM 1445 O O . VAL A 1 185 ? 13.374 -1.616 -9.518 1.00 86.19 185 VAL A O 1
ATOM 1448 N N . ASP A 1 186 ? 15.074 -0.615 -8.443 1.00 74.56 186 ASP A N 1
ATOM 1449 C CA . ASP A 1 186 ? 14.256 0.448 -7.841 1.00 74.56 186 ASP A CA 1
ATOM 1450 C C . ASP A 1 186 ? 13.777 1.470 -8.855 1.00 74.56 186 ASP A C 1
ATOM 1452 O O . ASP A 1 186 ? 12.623 1.904 -8.830 1.00 74.56 186 ASP A O 1
ATOM 1456 N N . SER A 1 187 ? 14.644 1.821 -9.789 1.00 75.38 187 SER A N 1
ATOM 1457 C CA . SER A 1 187 ? 14.321 2.746 -10.856 1.00 75.38 187 SER A CA 1
ATOM 1458 C C . SER A 1 187 ? 14.894 2.236 -12.157 1.00 75.38 187 SER A C 1
ATOM 1460 O O . SER A 1 187 ? 15.835 1.447 -12.194 1.00 75.38 187 SER A O 1
ATOM 1462 N N . LEU A 1 188 ? 14.342 2.740 -13.250 1.00 71.00 188 LEU A N 1
ATOM 1463 C CA . LEU A 1 188 ? 15.016 2.571 -14.512 1.00 71.00 188 LEU A CA 1
ATOM 1464 C C . LEU A 1 188 ? 16.298 3.428 -14.584 1.00 71.00 188 LEU A C 1
ATOM 1466 O O . LEU A 1 188 ? 17.040 3.290 -15.535 1.00 71.00 188 LEU A O 1
ATOM 1470 N N . ASP A 1 189 ? 16.610 4.325 -13.654 1.00 62.19 189 ASP A N 1
ATOM 1471 C CA . ASP A 1 189 ? 17.844 5.125 -13.751 1.00 62.19 189 ASP A CA 1
ATOM 1472 C C . ASP A 1 189 ? 19.088 4.334 -13.322 1.00 62.19 189 ASP A C 1
ATOM 1474 O O . ASP A 1 189 ? 20.193 4.662 -13.741 1.00 62.19 189 ASP A O 1
ATOM 1478 N N . GLU A 1 190 ? 18.895 3.170 -12.688 1.00 55.59 190 GLU A N 1
ATOM 1479 C CA . GLU A 1 190 ? 19.901 2.095 -12.634 1.00 55.59 190 GLU A CA 1
ATOM 1480 C C . GLU A 1 190 ? 20.292 1.556 -14.036 1.00 55.59 190 GLU A C 1
ATOM 1482 O O . GLU A 1 190 ? 21.181 0.715 -14.142 1.00 55.59 190 GLU A O 1
ATOM 1487 N N . ARG A 1 191 ? 19.652 2.029 -15.126 1.00 54.41 191 ARG A N 1
ATOM 1488 C CA . ARG A 1 191 ? 20.066 1.797 -16.527 1.00 54.41 191 ARG A CA 1
ATOM 1489 C C . ARG A 1 191 ? 21.345 2.544 -16.914 1.00 54.41 191 ARG A C 1
ATOM 1491 O O . ARG A 1 191 ? 21.972 2.145 -17.892 1.00 54.41 191 ARG A O 1
ATOM 1498 N N . LEU A 1 192 ? 21.666 3.667 -16.268 1.00 55.09 192 LEU A N 1
ATOM 1499 C CA . LEU A 1 192 ? 22.802 4.488 -16.682 1.00 55.09 192 LEU A CA 1
ATOM 1500 C C . LEU A 1 192 ? 24.070 3.946 -16.032 1.00 55.09 192 LEU A C 1
ATOM 1502 O O . LEU A 1 192 ? 24.233 4.016 -14.816 1.00 55.09 192 LEU A O 1
ATOM 1506 N N . ASP A 1 193 ? 24.970 3.428 -16.868 1.00 60.22 193 ASP A N 1
ATOM 1507 C CA . ASP A 1 193 ? 26.378 3.277 -16.509 1.00 60.22 193 ASP A CA 1
ATOM 1508 C C . ASP A 1 193 ? 26.831 4.573 -15.808 1.00 60.22 193 ASP A C 1
ATOM 1510 O O . ASP A 1 193 ? 26.616 5.656 -16.369 1.00 60.22 193 ASP A O 1
ATOM 1514 N N . PRO A 1 194 ? 27.417 4.506 -14.596 1.00 67.00 194 PRO A N 1
ATOM 1515 C CA . PRO A 1 194 ? 27.954 5.675 -13.908 1.00 67.00 194 PRO A CA 1
ATOM 1516 C C . PRO A 1 194 ? 28.799 6.584 -14.813 1.00 67.00 194 PRO A C 1
ATOM 1518 O O . PRO A 1 194 ? 28.742 7.807 -14.676 1.00 67.00 194 PRO A O 1
ATOM 1521 N N . ALA A 1 195 ? 29.525 6.009 -15.779 1.00 70.75 195 ALA A N 1
ATOM 1522 C CA . ALA A 1 195 ? 30.296 6.773 -16.755 1.00 70.75 195 ALA A CA 1
ATOM 1523 C C . ALA A 1 195 ? 29.413 7.564 -17.739 1.00 70.75 195 ALA A C 1
ATOM 1525 O O . ALA A 1 195 ? 29.696 8.729 -18.028 1.00 70.75 195 ALA A O 1
ATOM 1526 N N . GLU A 1 196 ? 28.322 6.975 -18.231 1.00 72.62 196 GLU A N 1
ATOM 1527 C CA . GLU A 1 196 ? 27.389 7.654 -19.138 1.00 72.62 196 GLU A CA 1
ATOM 1528 C C . GLU A 1 196 ? 26.543 8.697 -18.393 1.00 72.62 196 GLU A C 1
ATOM 1530 O O . GLU A 1 196 ? 26.288 9.777 -18.929 1.00 72.62 196 GLU A O 1
ATOM 1535 N N . PHE A 1 197 ? 26.169 8.432 -17.136 1.00 76.31 197 PHE A N 1
ATOM 1536 C CA . PHE A 1 197 ? 25.532 9.434 -16.279 1.00 76.31 197 PHE A CA 1
ATOM 1537 C C . PHE A 1 197 ? 26.429 10.665 -16.101 1.00 76.31 197 PHE A C 1
ATOM 1539 O O . PHE A 1 197 ? 25.980 11.791 -16.340 1.00 76.31 197 PHE A O 1
ATOM 1546 N N . GLU A 1 198 ? 27.703 10.466 -15.745 1.00 81.94 198 GLU A N 1
ATOM 1547 C CA . GLU A 1 198 ? 28.633 11.584 -15.575 1.00 81.94 198 GLU A CA 1
ATOM 1548 C C . GLU A 1 198 ? 28.854 12.317 -16.905 1.00 81.94 198 GLU A C 1
ATOM 1550 O O . GLU A 1 198 ? 28.837 13.544 -16.940 1.00 81.94 198 GLU A O 1
ATOM 1555 N N . ARG A 1 199 ? 28.937 11.606 -18.035 1.00 84.19 199 ARG A N 1
ATOM 1556 C CA . ARG A 1 199 ? 29.033 12.229 -19.364 1.00 84.19 199 ARG A CA 1
ATOM 1557 C C . ARG A 1 199 ? 27.826 13.113 -19.694 1.00 84.19 199 ARG A C 1
ATOM 1559 O O . ARG A 1 199 ? 27.999 14.228 -20.195 1.00 84.19 199 ARG A O 1
ATOM 1566 N N . LEU A 1 200 ? 26.606 12.636 -19.440 1.00 81.44 200 LEU A N 1
ATOM 1567 C CA . LEU A 1 200 ? 25.377 13.398 -19.687 1.00 81.44 200 LEU A CA 1
ATOM 1568 C C . LEU A 1 200 ? 25.289 14.625 -18.779 1.00 81.44 200 LEU A C 1
ATOM 1570 O O . LEU A 1 200 ? 24.937 15.708 -19.251 1.00 81.44 200 LEU A O 1
ATOM 1574 N N . LYS A 1 201 ? 25.677 14.475 -17.510 1.00 83.38 201 LYS A N 1
ATOM 1575 C CA . LYS A 1 201 ? 25.794 15.580 -16.559 1.00 83.38 201 LYS A CA 1
ATOM 1576 C C . LYS A 1 201 ? 26.802 16.623 -17.045 1.00 83.38 201 LYS A C 1
ATOM 1578 O O . LYS A 1 201 ? 26.447 17.793 -17.136 1.00 83.38 201 LYS A O 1
ATOM 1583 N N . GLN A 1 202 ? 28.007 16.218 -17.447 1.00 89.00 202 GLN A N 1
ATOM 1584 C CA . GLN A 1 202 ? 29.024 17.135 -17.979 1.00 89.00 202 GLN A CA 1
ATOM 1585 C C . GLN A 1 202 ? 28.537 17.869 -19.234 1.00 89.00 202 GLN A C 1
ATOM 1587 O O . GLN A 1 202 ? 28.725 19.076 -19.370 1.00 89.00 202 GLN A O 1
ATOM 1592 N N . ARG A 1 203 ? 27.838 17.175 -20.139 1.00 89.50 203 ARG A N 1
ATOM 1593 C CA . ARG A 1 203 ? 27.246 17.802 -21.329 1.00 89.50 203 ARG A CA 1
ATOM 1594 C C . ARG A 1 203 ? 26.171 18.830 -20.968 1.00 89.50 203 ARG A C 1
ATOM 1596 O O . ARG A 1 203 ? 26.105 19.883 -21.598 1.00 89.50 203 ARG A O 1
ATOM 1603 N N . PHE A 1 204 ? 25.331 18.524 -19.983 1.00 88.56 204 PHE A N 1
ATOM 1604 C CA . PHE A 1 204 ? 24.303 19.438 -19.493 1.00 88.56 204 PHE A CA 1
ATOM 1605 C C . PHE A 1 204 ? 24.928 20.694 -18.869 1.00 88.56 204 PHE A C 1
ATOM 1607 O O . PHE A 1 204 ? 24.570 21.804 -19.255 1.00 88.56 204 PHE A O 1
ATOM 1614 N N . LEU A 1 205 ? 25.921 20.527 -17.994 1.00 90.19 205 LEU A N 1
ATOM 1615 C CA . LEU A 1 205 ? 26.620 21.634 -17.334 1.00 90.19 205 LEU A CA 1
ATOM 1616 C C . LEU A 1 205 ? 27.465 22.465 -18.307 1.00 90.19 205 LEU A C 1
ATOM 1618 O O . LEU A 1 205 ? 27.544 23.679 -18.175 1.00 90.19 205 LEU A O 1
ATOM 1622 N N . SER A 1 206 ? 28.030 21.846 -19.346 1.00 89.19 206 SER A N 1
ATOM 1623 C CA . SER A 1 206 ? 28.699 22.579 -20.427 1.00 89.19 206 SER A CA 1
ATOM 1624 C C . SER A 1 206 ? 27.739 23.483 -21.200 1.00 89.19 206 SER A C 1
ATOM 1626 O O . SER A 1 206 ? 28.167 24.522 -21.699 1.00 89.19 206 SER A O 1
ATOM 1628 N N . LYS A 1 207 ? 26.474 23.077 -21.352 1.00 88.44 207 LYS A N 1
ATOM 1629 C CA . LYS A 1 207 ? 25.460 23.871 -22.051 1.00 88.44 207 LYS A CA 1
ATOM 1630 C C . LYS A 1 207 ? 24.873 24.959 -21.147 1.00 88.44 207 LYS A C 1
ATOM 1632 O O . LYS A 1 207 ? 24.598 26.054 -21.625 1.00 88.44 207 LYS A O 1
ATOM 1637 N N . PHE A 1 208 ? 24.712 24.661 -19.862 1.00 89.69 208 PHE A N 1
ATOM 1638 C CA . PHE A 1 208 ? 24.129 25.551 -18.860 1.00 89.69 208 PHE A CA 1
ATOM 1639 C C . PHE A 1 208 ? 25.102 25.724 -17.693 1.00 89.69 208 PHE A C 1
ATOM 1641 O O . PHE A 1 208 ? 24.908 25.182 -16.607 1.00 89.69 208 PHE A O 1
ATOM 1648 N N . SER A 1 209 ? 26.194 26.447 -17.931 1.00 86.62 209 SER A N 1
ATOM 1649 C CA . SER A 1 209 ? 27.273 26.605 -16.947 1.00 86.62 209 SER A CA 1
ATOM 1650 C C . SER A 1 209 ? 26.855 27.416 -15.719 1.00 86.62 209 SER A C 1
ATOM 1652 O O . SER A 1 209 ? 27.405 27.248 -14.634 1.00 86.62 209 SER A O 1
ATOM 1654 N N . ASP A 1 210 ? 25.839 28.263 -15.857 1.00 87.56 210 ASP A N 1
ATOM 1655 C CA . ASP A 1 210 ? 25.223 29.009 -14.765 1.00 87.56 210 ASP A CA 1
ATOM 1656 C C . ASP A 1 210 ? 24.354 28.130 -13.847 1.00 87.56 210 ASP A C 1
ATOM 1658 O O . ASP A 1 210 ? 24.065 28.518 -12.710 1.00 87.56 210 ASP A O 1
ATOM 1662 N N . PHE A 1 211 ? 23.993 26.924 -14.298 1.00 86.81 211 PHE A N 1
ATOM 1663 C CA . PHE A 1 211 ? 23.123 26.006 -13.572 1.00 86.81 211 PHE A CA 1
ATOM 1664 C C . PHE A 1 211 ? 23.748 25.468 -12.281 1.00 86.81 211 PHE A C 1
ATOM 1666 O O . PHE A 1 211 ? 23.027 25.305 -11.299 1.00 86.81 211 PHE A O 1
ATOM 1673 N N . GLU A 1 212 ? 25.067 25.236 -12.229 1.00 83.88 212 GLU A N 1
ATOM 1674 C CA . GLU A 1 212 ? 25.727 24.758 -10.996 1.00 83.88 212 GLU A CA 1
ATOM 1675 C C . GLU A 1 212 ? 25.549 25.736 -9.830 1.00 83.88 212 GLU A C 1
ATOM 1677 O O . GLU A 1 212 ? 25.408 25.320 -8.681 1.00 83.88 212 GLU A O 1
ATOM 1682 N N . ARG A 1 213 ? 25.526 27.042 -10.125 1.00 86.38 213 ARG A N 1
ATOM 1683 C CA . ARG A 1 213 ? 25.378 28.100 -9.119 1.00 86.38 213 ARG A CA 1
ATOM 1684 C C . ARG A 1 213 ? 23.918 28.370 -8.768 1.00 86.38 213 ARG A C 1
ATOM 1686 O O . ARG A 1 213 ? 23.614 28.670 -7.618 1.00 86.38 213 ARG A O 1
ATOM 1693 N N . LEU A 1 214 ? 23.039 28.343 -9.766 1.00 84.56 214 LEU A N 1
ATOM 1694 C CA . LEU A 1 214 ? 21.639 28.751 -9.627 1.00 84.56 214 LEU A CA 1
ATOM 1695 C C . LEU A 1 214 ? 20.739 27.606 -9.140 1.00 84.56 214 LEU A C 1
ATOM 1697 O O . LEU A 1 214 ? 19.822 27.829 -8.349 1.00 84.56 214 LEU A O 1
ATOM 1701 N N . GLY A 1 215 ? 21.025 26.378 -9.575 1.00 81.50 215 GLY A N 1
ATOM 1702 C CA . GLY A 1 215 ? 20.270 25.180 -9.231 1.00 81.50 215 GLY A CA 1
ATOM 1703 C C . GLY A 1 215 ? 18.807 25.207 -9.688 1.00 81.50 215 GLY A C 1
ATOM 1704 O O . GLY A 1 215 ? 18.337 26.120 -10.363 1.00 81.50 215 GLY A O 1
ATOM 1705 N N . PHE A 1 216 ? 18.050 24.186 -9.283 1.00 80.62 216 PHE A N 1
ATOM 1706 C CA . PHE A 1 216 ? 16.640 24.020 -9.668 1.00 80.62 216 PHE A CA 1
ATOM 1707 C C . PHE A 1 216 ? 15.672 25.024 -9.016 1.00 80.62 216 PHE A C 1
ATOM 1709 O O . PHE A 1 216 ? 14.507 25.070 -9.400 1.00 80.62 216 PHE A O 1
ATOM 1716 N N . GLY A 1 217 ? 16.126 25.793 -8.021 1.00 75.12 217 GLY A N 1
ATOM 1717 C CA . GLY A 1 217 ? 15.306 26.779 -7.308 1.00 75.12 217 GLY A CA 1
ATOM 1718 C C . GLY A 1 217 ? 15.265 28.163 -7.960 1.00 75.12 217 GLY A C 1
ATOM 1719 O O . GLY A 1 217 ? 14.515 29.019 -7.497 1.00 75.12 217 GLY A O 1
ATOM 1720 N N . ALA A 1 218 ? 16.070 28.401 -8.997 1.00 83.19 218 ALA A N 1
ATOM 1721 C CA . ALA A 1 218 ? 16.092 29.677 -9.696 1.00 83.19 218 ALA A CA 1
ATOM 1722 C C . ALA A 1 218 ? 14.913 29.820 -10.673 1.00 83.19 218 ALA A C 1
ATOM 1724 O O . ALA A 1 218 ? 14.316 28.846 -11.125 1.00 83.19 218 ALA A O 1
ATOM 1725 N N . SER A 1 219 ? 14.570 31.065 -10.996 1.00 77.50 219 SER A N 1
ATOM 1726 C CA . SER A 1 219 ? 13.544 31.415 -11.988 1.00 77.50 219 SER A CA 1
ATOM 1727 C C . SER A 1 219 ? 14.131 32.010 -13.269 1.00 77.50 219 SER A C 1
ATOM 1729 O O . SER A 1 219 ? 13.383 32.330 -14.192 1.00 77.50 219 SER A O 1
ATOM 1731 N N . GLU A 1 220 ? 15.450 32.181 -13.315 1.00 72.88 220 GLU A N 1
ATOM 1732 C CA . GLU A 1 220 ? 16.213 32.857 -14.367 1.00 72.88 220 GLU A CA 1
ATOM 1733 C C . GLU A 1 220 ? 17.544 32.120 -14.573 1.00 72.88 220 GLU A C 1
ATOM 1735 O O . GLU A 1 220 ? 18.022 31.448 -13.655 1.00 72.88 220 GLU A O 1
ATOM 1740 N N . GLY A 1 221 ? 18.122 32.226 -15.771 1.00 82.31 221 GLY A N 1
ATOM 1741 C CA . GLY A 1 221 ? 19.342 31.520 -16.176 1.00 82.31 221 GLY A CA 1
ATOM 1742 C C . GLY A 1 221 ? 19.137 30.710 -17.457 1.00 82.31 221 GLY A C 1
ATOM 1743 O O . GLY A 1 221 ? 18.004 30.403 -17.829 1.00 82.31 221 GLY A O 1
ATOM 1744 N N . GLY A 1 222 ? 20.228 30.320 -18.116 1.00 83.62 222 GLY A N 1
ATOM 1745 C CA . GLY A 1 222 ? 20.222 29.754 -19.469 1.00 83.62 222 GLY A CA 1
ATOM 1746 C C . GLY A 1 222 ? 19.314 28.532 -19.630 1.00 83.62 222 GLY A C 1
ATOM 1747 O O . GLY A 1 222 ? 18.611 28.414 -20.632 1.00 83.62 222 GLY A O 1
ATOM 1748 N N . TYR A 1 223 ? 19.257 27.659 -18.618 1.00 85.19 223 TYR A N 1
ATOM 1749 C CA . TYR A 1 223 ? 18.320 26.530 -18.590 1.00 85.19 223 TYR A CA 1
ATOM 1750 C C . TYR A 1 223 ? 16.853 26.984 -18.514 1.00 85.19 223 TYR A C 1
ATOM 1752 O O . TYR A 1 223 ? 16.005 26.481 -19.251 1.00 85.19 223 TYR A O 1
ATOM 1760 N N . 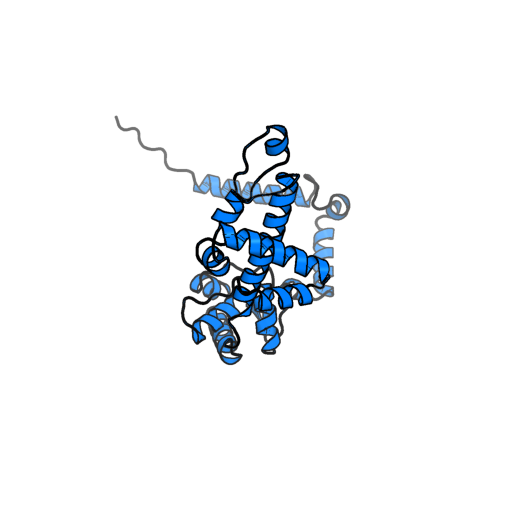PHE A 1 224 ? 16.543 27.937 -17.632 1.00 82.69 224 PHE A N 1
ATOM 1761 C CA . PHE A 1 224 ? 15.177 28.412 -17.397 1.00 82.69 224 PHE A CA 1
ATOM 1762 C C . PHE A 1 224 ? 14.650 29.257 -18.558 1.00 82.69 224 PHE A C 1
ATOM 1764 O O . PHE A 1 224 ? 13.459 29.185 -18.864 1.00 82.69 224 PHE A O 1
ATOM 1771 N N . ASP A 1 225 ? 15.526 30.004 -19.225 1.00 84.62 225 ASP A N 1
ATOM 1772 C CA . ASP A 1 225 ? 15.197 30.789 -20.413 1.00 84.62 225 ASP A CA 1
ATOM 1773 C C . ASP A 1 225 ? 14.901 29.876 -21.614 1.00 84.62 225 ASP A C 1
ATOM 1775 O O . ASP A 1 225 ? 13.914 30.086 -22.324 1.00 84.62 225 ASP A O 1
ATOM 1779 N N . GLU A 1 226 ? 15.683 28.804 -21.799 1.00 81.88 226 GLU A N 1
ATOM 1780 C CA . GLU A 1 226 ? 15.429 27.801 -22.842 1.00 81.88 226 GLU A CA 1
ATOM 1781 C C . GLU A 1 226 ? 14.138 27.002 -22.568 1.00 81.88 226 GLU A C 1
ATOM 1783 O O . GLU A 1 226 ? 13.301 26.846 -23.461 1.00 81.88 226 GLU A O 1
ATOM 1788 N N . GLU A 1 227 ? 13.919 26.559 -21.324 1.00 81.25 227 GLU A N 1
ATOM 1789 C CA . GLU A 1 227 ? 12.683 25.885 -20.895 1.00 81.25 227 GLU A CA 1
ATOM 1790 C C . GLU A 1 227 ? 11.438 26.764 -21.086 1.00 81.25 227 GLU A C 1
ATOM 1792 O O . GLU A 1 227 ? 10.383 26.278 -21.511 1.00 81.25 227 GLU A O 1
ATOM 1797 N N . ARG A 1 228 ? 11.542 28.063 -20.780 1.00 77.56 228 ARG A N 1
ATOM 1798 C CA . ARG A 1 228 ? 10.454 29.029 -20.979 1.00 77.56 228 ARG A CA 1
ATOM 1799 C C . ARG A 1 228 ? 10.163 29.212 -22.463 1.00 77.56 228 ARG A C 1
ATOM 1801 O O . ARG A 1 228 ? 9.011 29.072 -22.860 1.00 77.56 228 ARG A O 1
ATOM 1808 N N . GLY A 1 229 ? 11.196 29.394 -23.287 1.00 72.81 229 GLY A N 1
ATOM 1809 C CA . GLY A 1 229 ? 11.049 29.485 -24.740 1.00 72.81 229 GLY A CA 1
ATOM 1810 C C . GLY A 1 229 ? 10.394 28.242 -25.355 1.00 72.81 229 GLY A C 1
ATOM 1811 O O . GLY A 1 229 ? 9.530 28.360 -26.226 1.00 72.81 229 GLY A O 1
ATOM 1812 N N . TYR A 1 230 ? 10.733 27.046 -24.865 1.00 73.88 230 TYR A N 1
ATOM 1813 C CA . TYR A 1 230 ? 10.087 25.801 -25.286 1.00 73.88 230 TYR A CA 1
ATOM 1814 C C . TYR A 1 230 ? 8.600 25.747 -24.897 1.00 73.88 230 TYR A C 1
ATOM 1816 O O . TYR A 1 230 ? 7.754 25.404 -25.730 1.00 73.88 230 TYR A O 1
ATOM 1824 N N . LYS A 1 231 ? 8.260 26.110 -23.653 1.00 73.00 231 LYS A N 1
ATOM 1825 C CA . LYS A 1 231 ? 6.868 26.148 -23.169 1.00 73.00 231 LYS A CA 1
ATOM 1826 C C . LYS A 1 231 ? 6.036 27.192 -23.907 1.00 73.00 231 LYS A C 1
ATOM 1828 O O . LYS A 1 231 ? 4.923 26.881 -24.328 1.00 73.00 231 LYS A O 1
ATOM 1833 N N . ASP A 1 232 ? 6.591 28.374 -24.143 1.00 75.75 232 ASP A N 1
ATOM 1834 C CA . ASP A 1 232 ? 5.933 29.437 -24.900 1.00 75.75 232 ASP A CA 1
ATOM 1835 C C . ASP A 1 232 ? 5.678 29.001 -26.350 1.00 75.75 232 ASP A C 1
ATOM 1837 O O . ASP A 1 232 ? 4.572 29.172 -26.860 1.00 75.75 232 ASP A O 1
ATOM 1841 N N . ALA A 1 233 ? 6.638 28.328 -26.996 1.00 72.25 233 ALA A N 1
ATOM 1842 C CA . ALA A 1 233 ? 6.465 27.787 -28.346 1.00 72.25 233 ALA A CA 1
ATOM 1843 C C . ALA A 1 233 ? 5.395 26.677 -28.434 1.00 72.25 233 ALA A C 1
ATOM 1845 O O . ALA A 1 233 ? 4.700 26.556 -29.450 1.00 72.25 233 ALA A O 1
ATOM 1846 N N . LEU A 1 234 ? 5.244 25.862 -27.386 1.00 71.19 234 LEU A N 1
ATOM 1847 C CA . LEU A 1 234 ? 4.168 24.871 -27.262 1.00 71.19 234 LEU A CA 1
ATOM 1848 C C . LEU A 1 234 ? 2.799 25.541 -27.101 1.00 71.19 234 LEU A C 1
ATOM 1850 O O . LEU A 1 234 ? 1.867 25.207 -27.834 1.00 71.19 234 LEU A O 1
ATOM 1854 N N . LEU A 1 235 ? 2.696 26.528 -26.209 1.00 70.94 235 LEU A N 1
ATOM 1855 C CA . LEU A 1 235 ? 1.471 27.302 -25.991 1.00 70.94 235 LEU A CA 1
ATOM 1856 C C . LEU A 1 235 ? 1.059 28.085 -27.247 1.00 70.94 235 LEU A C 1
ATOM 1858 O O . LEU A 1 235 ? -0.127 28.179 -27.564 1.00 70.94 235 LEU A O 1
ATOM 1862 N N . GLU A 1 236 ? 2.025 28.606 -28.002 1.00 68.44 236 GLU A N 1
ATOM 1863 C CA . GLU A 1 236 ? 1.827 29.276 -29.290 1.00 68.44 236 GLU A CA 1
ATOM 1864 C C . GLU A 1 236 ? 1.265 28.308 -30.351 1.00 68.44 236 GLU A C 1
ATOM 1866 O O . GLU A 1 236 ? 0.329 28.647 -31.084 1.00 68.44 236 GLU A O 1
ATOM 1871 N N . LYS A 1 237 ? 1.792 27.076 -30.419 1.00 66.75 237 LYS A N 1
ATOM 1872 C CA . LYS A 1 237 ? 1.266 26.018 -31.300 1.00 66.75 237 LYS A CA 1
ATOM 1873 C C . LYS A 1 237 ? -0.165 25.627 -30.930 1.00 66.75 237 LYS A C 1
ATOM 1875 O O . LYS A 1 237 ? -1.000 25.508 -31.829 1.00 66.75 237 LYS A O 1
ATOM 1880 N N . ASP A 1 238 ? -0.469 25.493 -29.643 1.00 63.66 238 ASP A N 1
ATOM 1881 C CA . ASP A 1 238 ? -1.821 25.175 -29.169 1.00 63.66 238 ASP A CA 1
ATOM 1882 C C . ASP A 1 238 ? -2.804 26.333 -29.405 1.00 63.66 238 ASP A C 1
ATOM 1884 O O . ASP A 1 238 ? -3.927 26.112 -29.867 1.00 63.66 238 ASP A O 1
ATOM 1888 N N . ARG A 1 239 ? -2.370 27.587 -29.226 1.00 60.56 239 ARG A N 1
ATOM 1889 C CA . ARG A 1 239 ? -3.155 28.783 -29.584 1.00 60.56 239 ARG A CA 1
ATOM 1890 C C . ARG A 1 239 ? -3.470 28.860 -31.075 1.00 60.56 239 ARG A C 1
ATOM 1892 O O . ARG A 1 239 ? -4.584 29.233 -31.441 1.00 60.56 239 ARG A O 1
ATOM 1899 N N . ARG A 1 240 ? -2.528 28.494 -31.951 1.00 58.72 240 ARG A N 1
ATOM 1900 C CA . ARG A 1 240 ? -2.779 28.408 -33.404 1.00 58.72 240 ARG A CA 1
ATOM 1901 C C . ARG A 1 240 ? -3.754 27.287 -33.750 1.00 58.72 240 ARG A C 1
ATOM 1903 O O . ARG A 1 240 ? -4.566 27.460 -34.654 1.00 58.72 240 ARG A O 1
ATOM 1910 N N . ARG A 1 241 ? -3.709 26.178 -33.010 1.00 51.75 241 ARG A N 1
ATOM 1911 C CA . ARG A 1 241 ? -4.627 25.042 -33.162 1.00 51.75 241 ARG A CA 1
ATOM 1912 C C . ARG A 1 241 ? -6.057 25.363 -32.707 1.00 51.75 241 ARG A C 1
ATOM 1914 O O . ARG A 1 241 ? -6.993 24.796 -33.258 1.00 51.75 241 ARG A O 1
ATOM 1921 N N . TRP A 1 242 ? -6.231 26.293 -31.762 1.00 47.97 242 TRP A N 1
ATOM 1922 C CA . TRP A 1 242 ? -7.536 26.734 -31.242 1.00 47.97 242 TRP A CA 1
ATOM 1923 C C . TRP A 1 242 ? -8.112 27.982 -31.943 1.00 47.97 242 TRP A C 1
ATOM 1925 O O . TRP A 1 242 ? -9.101 28.540 -31.478 1.00 47.97 242 TRP A O 1
ATOM 1935 N N . LYS A 1 243 ? -7.567 28.461 -33.074 1.00 51.66 243 LYS A N 1
ATOM 1936 C CA . LYS A 1 243 ? -8.271 29.488 -33.873 1.00 51.66 243 LYS A CA 1
ATOM 1937 C C . LYS A 1 243 ? -9.520 28.882 -34.529 1.00 51.66 243 LYS A C 1
ATOM 1939 O O . LYS A 1 243 ? -9.500 28.452 -35.677 1.00 51.66 243 LYS A O 1
ATOM 1944 N N . ILE A 1 244 ? -10.600 28.844 -33.754 1.00 46.78 244 ILE A N 1
ATOM 1945 C CA . ILE A 1 244 ? -11.962 28.535 -34.171 1.00 46.78 244 ILE A CA 1
ATOM 1946 C C . ILE A 1 244 ? -12.444 29.662 -35.092 1.00 46.78 244 ILE A C 1
ATOM 1948 O O . ILE A 1 244 ? -12.284 30.848 -34.802 1.00 46.78 244 ILE A O 1
ATOM 1952 N N . VAL A 1 245 ? -12.997 29.238 -36.224 1.00 52.03 245 VAL A N 1
ATOM 1953 C CA . VAL A 1 245 ? -13.657 30.025 -37.269 1.00 52.03 245 VAL A CA 1
ATOM 1954 C C . VAL A 1 245 ? -14.661 31.008 -36.643 1.00 52.03 245 VAL A C 1
ATOM 1956 O O . VAL A 1 245 ? -15.449 30.582 -35.796 1.00 52.03 245 VAL A O 1
ATOM 1959 N N . PRO A 1 246 ? -14.685 32.299 -37.028 1.00 46.28 246 PRO A N 1
ATOM 1960 C CA . PRO A 1 246 ? -15.712 33.210 -36.539 1.00 46.28 246 PRO A CA 1
ATOM 1961 C C . PRO A 1 246 ? -17.089 32.719 -37.007 1.00 46.28 246 PRO A C 1
ATOM 1963 O O . PRO A 1 246 ? -17.308 32.515 -38.201 1.00 46.28 246 PRO A O 1
ATOM 1966 N N . CYS A 1 247 ? -18.007 32.497 -36.060 1.00 40.88 247 CYS A N 1
ATOM 1967 C CA . CYS A 1 247 ? -19.394 32.142 -36.354 1.00 40.88 247 CYS A CA 1
ATOM 1968 C C . CYS A 1 247 ? -20.027 33.210 -37.265 1.00 40.88 247 CYS A C 1
ATOM 1970 O O . CYS A 1 247 ? -19.936 34.397 -36.939 1.00 40.88 247 CYS A O 1
ATOM 1972 N N . PRO A 1 248 ? -20.689 32.835 -38.375 1.00 50.00 248 PRO A 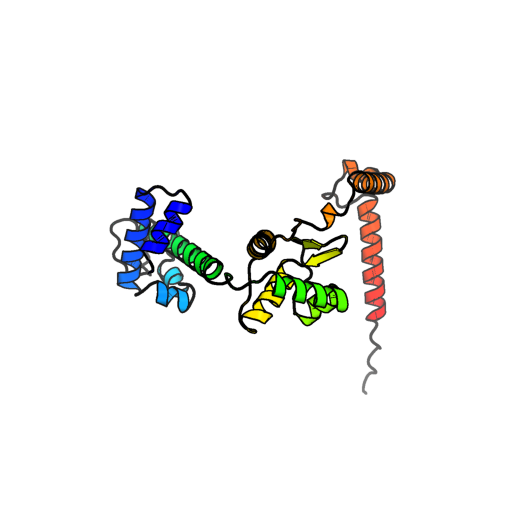N 1
ATOM 1973 C CA . PRO A 1 248 ? -21.394 33.802 -39.199 1.00 50.00 248 PRO A CA 1
ATOM 1974 C C . PRO A 1 248 ? -22.618 34.319 -38.434 1.00 50.00 248 PRO A C 1
ATOM 1976 O O . PRO A 1 248 ? -23.421 33.536 -37.921 1.00 50.00 248 PRO A O 1
ATOM 1979 N N . ASN A 1 249 ? -22.736 35.647 -38.347 1.00 48.16 249 ASN A N 1
ATOM 1980 C CA . ASN A 1 249 ? -23.890 36.337 -37.777 1.00 48.16 249 ASN A CA 1
ATOM 1981 C C . ASN A 1 249 ? -25.167 35.893 -38.503 1.00 48.16 249 ASN A C 1
ATOM 1983 O O . ASN A 1 249 ? -25.272 36.040 -39.721 1.00 48.16 249 ASN A O 1
ATOM 1987 N N . LYS A 1 250 ? -26.134 35.365 -37.749 1.00 44.78 250 LYS A N 1
ATOM 1988 C CA . LYS A 1 250 ? -27.498 35.156 -38.236 1.00 44.78 250 LYS A CA 1
ATOM 1989 C C . LYS A 1 250 ? -28.254 36.480 -38.096 1.00 44.78 250 LYS A C 1
ATOM 1991 O O . LYS A 1 250 ? -28.555 36.871 -36.971 1.00 44.78 250 LYS A O 1
ATOM 1996 N N . ASN A 1 251 ? -28.500 37.147 -39.224 1.00 50.44 251 ASN A N 1
ATOM 1997 C CA . ASN A 1 251 ? -29.617 38.083 -39.379 1.00 50.44 251 ASN A CA 1
ATOM 1998 C C . ASN A 1 251 ? -30.875 37.297 -39.747 1.00 50.44 251 ASN A C 1
ATOM 2000 O O . ASN A 1 251 ? -30.727 36.302 -40.496 1.00 50.44 251 ASN A O 1
#

Sequence (251 aa):
MTENEFKKWMAGEGLALSSISTRISDLRRVERHFGDLDTAYDKDGCATIFEKLSYTAADQTAGKPNPSGIEIEGSLYEGLSGYKSSLAAYVRFRNSETEGSDTGILTRAAVLAAIRECKELGTGTFLNKHKFRRPRTYWIAENETFYPCKAIANVALRAVEGADTQIRDATRSRELISRLGFRVVDSLDERLDPAEFERLKQRFLSKFSDFERLGFGASEGGYFDEERGYKDALLEKDRRRWKIVPCPNKN

pLDDT: mean 80.45, std 12.42, range [40.88, 94.75]